Protein AF-A0A9D4FK26-F1 (afdb_monomer_lite)

Radius of gyration: 17.46 Å; chains: 1; bounding box: 37×48×41 Å

Organism: Dreissena polymorpha (NCBI:txid45954)

Secondary structure (DSSP, 8-state):
-TTTTHHHHHHHTTSTHHHHHHSSSTTHHHHHHHHHHHHH-S---TTS---TTTTS--HHHHHHHHHHHHTT-TT--HHHHHHTT-TT-------HHHHHTSSSGGG-GGGSTTTT--SEEE--SSTTTT-EETTEE-EEETTSSS----HHHHHHHHT--SGGGTSTT--GGG-HHHHHHHHHHHH-GGGGSTTTGGGSTHHHHHS--

pLDDT: mean 78.8, std 21.15, range [30.77, 98.06]

Structure (mmCIF, N/CA/C/O backbone):
data_AF-A0A9D4FK26-F1
#
_entry.id   AF-A0A9D4FK26-F1
#
loop_
_atom_site.group_PDB
_atom_site.id
_atom_site.type_symbol
_atom_site.label_atom_id
_atom_site.label_alt_id
_atom_site.label_comp_id
_atom_site.label_asym_id
_atom_site.label_entity_id
_atom_site.label_seq_id
_atom_site.pdbx_PDB_ins_code
_atom_site.Cartn_x
_atom_site.Cartn_y
_atom_site.Cartn_z
_atom_site.occupancy
_atom_site.B_iso_or_equiv
_atom_site.auth_seq_id
_atom_site.auth_comp_id
_atom_site.auth_asym_id
_atom_site.auth_atom_id
_atom_site.pdbx_PDB_model_num
ATOM 1 N N . MET A 1 1 ? -8.155 -12.979 14.642 1.00 62.22 1 MET A N 1
ATOM 2 C CA . MET A 1 1 ? -6.835 -12.558 14.134 1.00 62.22 1 MET A CA 1
ATOM 3 C C . MET A 1 1 ? -6.243 -11.360 14.865 1.00 62.22 1 MET A C 1
ATOM 5 O O . MET A 1 1 ? -5.129 -11.490 15.355 1.00 62.22 1 MET A O 1
ATOM 9 N N . LEU A 1 2 ? -6.933 -10.213 14.985 1.00 70.06 2 LEU A N 1
ATOM 10 C CA . LEU A 1 2 ? -6.407 -9.094 15.795 1.00 70.06 2 LEU A CA 1
ATOM 11 C C . LEU A 1 2 ? -6.461 -9.397 17.304 1.00 70.06 2 LEU A C 1
ATOM 13 O O . LEU A 1 2 ? -5.478 -9.241 18.013 1.00 70.06 2 LEU A O 1
ATOM 17 N N . GLN A 1 3 ? -7.605 -9.890 17.790 1.00 65.31 3 GLN A N 1
ATOM 18 C CA . GLN A 1 3 ? -7.859 -10.095 19.227 1.00 65.31 3 GLN A CA 1
ATOM 19 C C . GLN A 1 3 ? -7.023 -11.213 19.874 1.00 65.31 3 GLN A C 1
ATOM 21 O O . GLN A 1 3 ? -6.886 -11.245 21.091 1.00 65.31 3 GLN A O 1
ATOM 26 N N . ASN A 1 4 ? -6.476 -12.130 19.077 1.00 67.56 4 ASN A N 1
ATOM 27 C CA . ASN A 1 4 ? -5.676 -13.270 19.528 1.00 67.56 4 ASN A CA 1
ATOM 28 C C . ASN A 1 4 ? -4.184 -13.146 19.160 1.00 67.56 4 ASN A C 1
ATOM 30 O O . ASN A 1 4 ? -3.448 -14.112 19.329 1.00 67.56 4 ASN A O 1
ATOM 34 N N . GLY A 1 5 ? -3.731 -11.988 18.655 1.00 71.19 5 GLY A N 1
ATOM 35 C CA . GLY A 1 5 ? -2.315 -11.735 18.337 1.00 71.19 5 GLY A CA 1
ATOM 36 C C . GLY A 1 5 ? -1.762 -12.518 17.135 1.00 71.19 5 GLY A C 1
ATOM 37 O O . GLY A 1 5 ? -0.565 -12.463 16.848 1.00 71.19 5 GLY A O 1
ATOM 38 N N . GLU A 1 6 ? -2.613 -13.241 16.403 1.00 73.12 6 GLU A N 1
ATOM 39 C CA . GLU A 1 6 ? -2.206 -13.994 15.211 1.00 73.12 6 GLU A CA 1
ATOM 40 C C . GLU A 1 6 ? -1.710 -13.058 14.110 1.00 73.12 6 GLU A C 1
ATOM 42 O O . GLU A 1 6 ? -0.666 -13.322 13.515 1.00 73.12 6 GLU A O 1
ATOM 47 N N . TYR A 1 7 ? -2.411 -11.938 13.888 1.00 79.81 7 TYR A N 1
ATOM 48 C CA . TYR A 1 7 ? -1.995 -10.930 12.910 1.00 79.81 7 TYR A CA 1
ATOM 49 C C . TYR A 1 7 ? -0.584 -10.416 13.218 1.00 79.81 7 TYR A C 1
ATOM 51 O O . TYR A 1 7 ? 0.267 -10.355 12.334 1.00 79.81 7 TYR A O 1
ATOM 59 N N . ASP A 1 8 ? -0.313 -10.089 14.483 1.00 81.44 8 ASP A N 1
ATOM 60 C CA . ASP A 1 8 ? 0.991 -9.571 14.892 1.00 81.44 8 ASP A CA 1
ATOM 61 C C . ASP A 1 8 ? 2.102 -10.582 14.632 1.00 81.44 8 ASP A C 1
ATOM 63 O O . ASP A 1 8 ? 3.175 -10.211 14.167 1.00 81.44 8 ASP A O 1
ATOM 67 N N . THR A 1 9 ? 1.839 -11.870 14.851 1.00 79.06 9 THR A N 1
ATOM 68 C CA . THR A 1 9 ? 2.813 -12.925 14.548 1.00 79.06 9 THR A CA 1
ATOM 69 C C . THR A 1 9 ? 3.136 -12.988 13.053 1.00 79.06 9 THR A C 1
ATOM 71 O O . THR A 1 9 ? 4.302 -13.108 12.679 1.00 79.06 9 THR A O 1
ATOM 74 N N . PHE A 1 10 ? 2.130 -12.838 12.190 1.00 78.44 10 PHE A N 1
ATOM 75 C CA . PHE A 1 10 ? 2.328 -12.752 10.742 1.00 78.44 10 PHE A CA 1
ATOM 76 C C . PHE A 1 10 ? 3.097 -11.499 10.315 1.00 78.44 10 PHE A C 1
ATOM 78 O O . PHE A 1 10 ? 3.994 -11.578 9.472 1.00 78.44 10 PHE A O 1
ATOM 85 N N . ALA A 1 11 ? 2.784 -10.345 10.905 1.00 85.00 11 ALA A N 1
ATOM 86 C CA . ALA A 1 11 ? 3.480 -9.094 10.620 1.00 85.00 11 ALA A CA 1
ATOM 87 C C . ALA A 1 11 ? 4.982 -9.185 10.954 1.00 85.00 11 ALA A C 1
ATOM 89 O O . ALA A 1 11 ? 5.825 -8.646 10.237 1.00 85.00 11 ALA A O 1
ATOM 90 N N . GLN A 1 12 ? 5.340 -9.948 11.993 1.00 84.88 12 GLN A N 1
ATOM 91 C CA . GLN A 1 12 ? 6.733 -10.142 12.412 1.00 84.88 12 GLN A CA 1
ATOM 92 C C . GLN A 1 12 ? 7.582 -10.906 11.383 1.00 84.88 12 GLN A C 1
ATOM 94 O O . GLN A 1 12 ? 8.806 -10.765 11.393 1.00 84.88 12 GLN A O 1
ATOM 99 N N . LEU A 1 13 ? 6.975 -11.673 10.468 1.00 83.88 13 LEU A N 1
ATOM 100 C CA . LEU A 1 13 ? 7.711 -12.395 9.422 1.00 83.88 13 LEU A CA 1
ATOM 101 C C . LEU A 1 13 ? 8.378 -11.455 8.403 1.00 83.88 13 LEU A C 1
ATOM 103 O O . LEU A 1 13 ? 9.351 -11.846 7.764 1.00 83.88 13 LEU A O 1
ATOM 107 N N . HIS A 1 14 ? 7.908 -10.210 8.270 1.00 88.69 14 HIS A N 1
ATOM 108 C CA . HIS A 1 14 ? 8.471 -9.207 7.353 1.00 88.69 14 HIS A CA 1
ATOM 109 C C . HIS A 1 14 ? 9.625 -8.389 7.968 1.00 88.69 14 HIS A C 1
ATOM 111 O O . HIS A 1 14 ? 10.019 -7.348 7.443 1.00 88.69 14 HIS A O 1
ATOM 117 N N . ARG A 1 15 ? 10.212 -8.852 9.081 1.00 85.06 15 ARG A N 1
ATOM 118 C CA . ARG A 1 15 ? 11.257 -8.135 9.837 1.00 85.06 15 ARG A CA 1
ATOM 119 C C . ARG A 1 15 ? 12.646 -8.761 9.741 1.00 85.06 15 ARG A C 1
ATOM 121 O O . ARG A 1 15 ? 12.837 -9.919 9.374 1.00 85.06 15 ARG A O 1
ATOM 128 N N . GLY A 1 16 ? 13.641 -7.982 10.167 1.00 81.56 16 GLY A N 1
ATOM 129 C CA . GLY A 1 16 ? 15.012 -8.446 10.367 1.00 81.56 16 GLY A CA 1
ATOM 130 C C . GLY A 1 16 ? 15.681 -8.886 9.066 1.00 81.56 16 GLY A C 1
ATOM 131 O O . GLY A 1 16 ? 15.565 -8.224 8.037 1.00 81.56 16 GLY A O 1
ATOM 132 N N . ILE A 1 17 ? 16.386 -10.019 9.107 1.00 72.00 17 ILE A N 1
ATOM 133 C CA . ILE A 1 17 ? 17.114 -10.551 7.944 1.00 72.00 17 ILE A CA 1
ATOM 134 C C . ILE A 1 17 ? 16.181 -10.923 6.780 1.00 72.00 17 ILE A C 1
ATOM 136 O O . ILE A 1 17 ? 16.593 -10.946 5.620 1.00 72.00 17 ILE A O 1
ATOM 140 N N . VAL A 1 18 ? 14.899 -11.159 7.067 1.00 79.06 18 VAL A N 1
ATOM 141 C CA . VAL A 1 18 ? 13.907 -11.470 6.039 1.00 79.06 18 VAL A CA 1
ATOM 142 C C . VAL A 1 18 ? 13.618 -10.243 5.177 1.00 79.06 18 VAL A C 1
ATOM 144 O O . VAL A 1 18 ? 13.552 -10.374 3.958 1.00 79.06 18 VAL A O 1
ATOM 147 N N . THR A 1 19 ? 13.579 -9.042 5.764 1.00 81.62 19 THR A N 1
ATOM 148 C CA . THR A 1 19 ? 13.397 -7.782 5.025 1.00 81.62 19 THR A CA 1
ATOM 149 C C . THR A 1 19 ? 14.481 -7.607 3.955 1.00 81.62 19 THR A C 1
ATOM 151 O O . THR A 1 19 ? 14.181 -7.243 2.825 1.00 81.62 19 THR A O 1
ATOM 154 N N . THR A 1 20 ? 15.738 -7.954 4.254 1.00 78.69 20 THR A N 1
ATOM 155 C CA . THR A 1 20 ? 16.835 -7.888 3.266 1.00 78.69 20 THR A CA 1
ATOM 156 C C . THR A 1 20 ? 16.756 -8.943 2.161 1.00 78.69 20 THR A C 1
ATOM 158 O O . THR A 1 20 ? 17.352 -8.772 1.105 1.00 78.69 20 THR A O 1
ATOM 161 N N . SER A 1 21 ? 16.030 -10.038 2.391 1.00 82.44 21 SER A N 1
ATOM 162 C CA . SER A 1 21 ? 15.765 -11.072 1.381 1.00 82.44 21 SER A CA 1
ATOM 163 C C . SER A 1 21 ? 14.524 -10.750 0.538 1.00 82.44 21 SER A C 1
ATOM 165 O O . SER A 1 21 ? 14.398 -11.225 -0.592 1.00 82.44 21 SER A O 1
ATOM 167 N N . ALA A 1 22 ? 13.608 -9.952 1.091 1.00 86.00 22 ALA A N 1
ATOM 168 C CA . ALA A 1 22 ? 12.350 -9.553 0.475 1.00 86.00 22 ALA A CA 1
ATOM 169 C C . ALA A 1 22 ? 12.460 -8.282 -0.380 1.00 86.00 22 ALA A C 1
ATOM 171 O O . ALA A 1 22 ? 11.583 -8.053 -1.200 1.00 86.00 22 ALA A O 1
ATOM 172 N N . HIS A 1 23 ? 13.508 -7.469 -0.215 1.00 91.06 23 HIS A N 1
ATOM 173 C CA . HIS A 1 23 ? 13.658 -6.167 -0.884 1.00 91.06 23 HIS A CA 1
ATOM 174 C C . HIS A 1 23 ? 15.065 -5.971 -1.451 1.00 91.06 23 HIS A C 1
ATOM 176 O O . HIS A 1 23 ? 16.024 -6.599 -1.005 1.00 91.06 23 HIS A O 1
ATOM 182 N N . GLY A 1 24 ? 15.201 -5.091 -2.442 1.00 87.69 24 GLY A N 1
ATOM 183 C CA . GLY A 1 24 ? 16.476 -4.699 -3.051 1.00 87.69 24 GLY A CA 1
ATOM 184 C C . GLY A 1 24 ? 17.131 -5.776 -3.923 1.00 87.69 24 GLY A C 1
ATOM 185 O O . GLY A 1 24 ? 18.260 -5.601 -4.384 1.00 87.69 24 GLY A O 1
ATOM 186 N N . GLY A 1 25 ? 16.444 -6.894 -4.165 1.00 88.94 25 GLY A N 1
ATOM 187 C CA . GLY A 1 25 ? 16.991 -8.063 -4.846 1.00 88.94 25 GLY A CA 1
ATOM 188 C C . GLY A 1 25 ? 15.989 -8.767 -5.763 1.00 88.94 25 GLY A C 1
ATOM 189 O O . GLY A 1 25 ? 14.815 -8.403 -5.827 1.00 88.94 25 GLY A O 1
ATOM 190 N N . PRO A 1 26 ? 16.431 -9.815 -6.482 1.00 88.00 26 PRO A N 1
ATOM 191 C CA . PRO A 1 26 ? 15.600 -10.522 -7.460 1.00 88.00 26 PRO A CA 1
ATOM 192 C C . PRO A 1 26 ? 14.431 -11.295 -6.828 1.00 88.00 26 PRO A C 1
ATOM 194 O O . PRO A 1 26 ? 13.550 -11.771 -7.537 1.00 88.00 26 PRO A O 1
ATOM 197 N N . ASN A 1 27 ? 14.423 -11.436 -5.502 1.00 87.81 27 ASN A N 1
ATOM 198 C CA . ASN A 1 27 ? 13.414 -12.190 -4.774 1.00 87.81 27 ASN A CA 1
ATOM 199 C C . ASN A 1 27 ? 12.213 -11.335 -4.329 1.00 87.81 27 ASN A C 1
ATOM 201 O O . ASN A 1 27 ? 11.297 -11.879 -3.723 1.00 87.81 27 ASN A O 1
ATOM 205 N N . PHE A 1 28 ? 12.181 -10.035 -4.648 1.00 89.94 28 PHE A N 1
ATOM 206 C CA . PHE A 1 28 ? 11.099 -9.134 -4.237 1.00 89.94 28 PHE A CA 1
ATOM 207 C C . PHE A 1 28 ? 9.703 -9.693 -4.547 1.00 89.94 28 PHE A C 1
ATOM 209 O O . PHE A 1 28 ? 8.897 -9.892 -3.641 1.00 89.94 28 PHE A O 1
ATOM 216 N N . LEU A 1 29 ? 9.448 -10.056 -5.805 1.00 88.25 29 LEU A N 1
ATOM 217 C CA . LEU A 1 29 ? 8.158 -10.615 -6.222 1.00 88.25 29 LEU A CA 1
ATOM 218 C C . LEU A 1 29 ? 7.886 -11.996 -5.613 1.00 88.25 29 LEU A C 1
ATOM 220 O O . LEU A 1 29 ? 6.771 -12.286 -5.186 1.00 88.25 29 LEU A O 1
ATOM 224 N N . GLY A 1 30 ? 8.905 -12.859 -5.575 1.00 85.75 30 GLY A N 1
ATOM 225 C CA . GLY A 1 30 ? 8.773 -14.230 -5.083 1.00 85.75 30 GLY A CA 1
ATOM 226 C C . GLY A 1 30 ? 8.430 -14.282 -3.597 1.00 85.75 30 GLY A C 1
ATOM 227 O O . GLY A 1 30 ? 7.505 -14.990 -3.201 1.00 85.75 30 GLY A O 1
ATOM 228 N N . TRP A 1 31 ? 9.134 -13.491 -2.786 1.00 87.31 31 TRP A N 1
ATOM 229 C CA . TRP A 1 31 ? 8.916 -13.431 -1.346 1.00 87.31 31 TRP A CA 1
ATOM 230 C C . TRP A 1 31 ? 7.529 -12.887 -1.010 1.00 87.31 31 TRP A C 1
ATOM 232 O O . TRP A 1 31 ? 6.792 -13.532 -0.269 1.00 87.31 31 TRP A O 1
ATOM 242 N N . HIS A 1 32 ? 7.139 -11.752 -1.597 1.00 87.69 32 HIS A N 1
ATOM 243 C CA . HIS A 1 32 ? 5.841 -11.134 -1.322 1.00 87.69 32 HIS A CA 1
ATOM 244 C C . HIS A 1 32 ? 4.671 -11.998 -1.814 1.00 87.69 32 HIS A C 1
ATOM 246 O O . HIS A 1 32 ? 3.664 -12.111 -1.118 1.00 87.69 32 HIS A O 1
ATOM 252 N N . ARG A 1 33 ? 4.818 -12.706 -2.944 1.00 83.31 33 ARG A N 1
ATOM 253 C CA . ARG A 1 33 ? 3.817 -13.681 -3.403 1.00 83.31 33 ARG A CA 1
ATOM 254 C C . ARG A 1 33 ? 3.626 -14.821 -2.405 1.00 83.31 33 ARG A C 1
ATOM 256 O O . ARG A 1 33 ? 2.494 -15.220 -2.151 1.00 83.31 33 ARG A O 1
ATOM 263 N N . VAL A 1 34 ? 4.712 -15.354 -1.846 1.00 80.19 34 VAL A N 1
ATOM 264 C CA . VAL A 1 34 ? 4.639 -16.401 -0.816 1.00 80.19 34 VAL A CA 1
ATOM 265 C C . VAL A 1 34 ? 4.057 -15.844 0.481 1.00 80.19 34 VAL A C 1
ATOM 267 O O . VAL A 1 34 ? 3.210 -16.496 1.081 1.00 80.19 34 VAL A O 1
ATOM 270 N N . TYR A 1 35 ? 4.455 -14.636 0.878 1.00 81.25 35 TYR A N 1
ATOM 271 C CA . TYR A 1 35 ? 3.906 -13.952 2.044 1.00 81.25 35 TYR A CA 1
ATOM 272 C C . TYR A 1 35 ? 2.385 -13.827 1.934 1.00 81.25 35 TYR A C 1
ATOM 274 O O . TYR A 1 35 ? 1.672 -14.309 2.804 1.00 81.25 35 TYR A O 1
ATOM 282 N N . LEU A 1 36 ? 1.876 -13.315 0.812 1.00 75.94 36 LEU A N 1
ATOM 283 C CA . LEU A 1 36 ? 0.439 -13.236 0.534 1.00 75.94 36 LEU A CA 1
ATOM 284 C C . LEU A 1 36 ? -0.221 -14.612 0.382 1.00 75.94 36 LEU A C 1
ATOM 286 O O . LEU A 1 36 ? -1.365 -14.793 0.779 1.00 75.94 36 LEU A O 1
ATOM 290 N N . ALA A 1 37 ? 0.479 -15.623 -0.131 1.00 68.69 37 ALA A N 1
ATOM 291 C CA . ALA A 1 37 ? -0.053 -16.984 -0.156 1.00 68.69 37 ALA A CA 1
ATOM 292 C C . ALA A 1 37 ? -0.248 -17.552 1.258 1.00 68.69 37 ALA A C 1
ATOM 294 O O . ALA A 1 37 ? -1.202 -18.295 1.474 1.00 68.69 37 ALA A O 1
ATOM 295 N N . MET A 1 38 ? 0.584 -17.174 2.233 1.00 68.31 38 MET A N 1
ATOM 296 C CA . MET A 1 38 ? 0.331 -17.478 3.649 1.00 68.31 38 MET A CA 1
ATOM 297 C C . MET A 1 38 ? -0.891 -16.712 4.180 1.00 68.31 38 MET A C 1
ATOM 299 O O . MET A 1 38 ? -1.548 -17.179 5.112 1.00 68.31 38 MET A O 1
ATOM 303 N N . TYR A 1 39 ? -1.241 -15.578 3.551 1.00 64.75 39 TYR A N 1
ATOM 304 C CA . TYR A 1 39 ? -2.519 -14.925 3.806 1.00 64.75 39 TYR A CA 1
ATOM 305 C C . TYR A 1 39 ? -3.707 -15.699 3.212 1.00 64.75 39 TYR A C 1
ATOM 307 O O . TYR A 1 39 ? -4.785 -15.600 3.765 1.00 64.75 39 TYR A O 1
ATOM 315 N N . VAL A 1 40 ? -3.546 -16.461 2.125 1.00 56.84 40 VAL A N 1
ATOM 316 C CA . VAL A 1 40 ? -4.665 -16.988 1.307 1.00 56.84 40 VAL A CA 1
ATOM 317 C C . VAL A 1 40 ? -4.874 -18.512 1.410 1.00 56.84 40 VAL A C 1
ATOM 319 O O . VAL A 1 40 ? -5.993 -19.000 1.281 1.00 56.84 40 VAL A O 1
ATOM 322 N N . THR A 1 41 ? -3.823 -19.311 1.615 1.00 47.34 41 THR A N 1
ATOM 323 C CA . THR A 1 41 ? -3.868 -20.764 1.337 1.00 47.34 41 THR A CA 1
ATOM 324 C C . THR A 1 41 ? -4.090 -21.669 2.559 1.00 47.34 41 THR A C 1
ATOM 326 O O . THR A 1 41 ? -3.546 -21.453 3.638 1.00 47.34 41 THR A O 1
ATOM 329 N N . GLU A 1 42 ? -4.875 -22.737 2.342 1.00 41.47 42 GLU A N 1
ATOM 330 C CA . GLU A 1 42 ? -5.336 -23.745 3.323 1.00 41.47 42 GLU A CA 1
ATOM 331 C C . GLU A 1 42 ? -4.271 -24.786 3.729 1.00 41.47 42 GLU A C 1
ATOM 333 O O . GLU A 1 42 ? -4.465 -25.567 4.663 1.00 41.47 42 GLU A O 1
ATOM 338 N N . THR A 1 43 ? -3.151 -24.894 3.010 1.00 34.28 43 THR A N 1
ATOM 339 C CA . THR A 1 43 ? -2.084 -25.865 3.309 1.00 34.28 43 THR A CA 1
ATOM 340 C C . THR A 1 43 ? -0.867 -25.593 2.428 1.00 34.28 43 THR A C 1
ATOM 342 O O . THR A 1 43 ? -0.899 -25.865 1.229 1.00 34.28 43 THR A O 1
ATOM 345 N N . ILE A 1 44 ? 0.265 -25.178 3.002 1.00 38.91 44 ILE A N 1
ATOM 346 C CA . ILE A 1 44 ? 1.555 -25.509 2.383 1.00 38.91 44 ILE A CA 1
ATOM 347 C C . ILE A 1 44 ? 1.948 -26.878 2.935 1.00 38.91 44 ILE A C 1
ATOM 349 O O . ILE A 1 44 ? 2.769 -27.000 3.839 1.00 38.91 44 ILE A O 1
ATOM 353 N N . ASN A 1 45 ? 1.318 -27.942 2.429 1.00 33.88 45 ASN A N 1
ATOM 354 C CA . ASN A 1 45 ? 1.771 -29.296 2.730 1.00 33.88 45 ASN A CA 1
ATOM 355 C C . ASN A 1 45 ? 3.067 -29.538 1.936 1.00 33.88 45 ASN A C 1
ATOM 357 O O . ASN A 1 45 ? 3.064 -30.081 0.831 1.00 33.88 45 ASN A O 1
ATOM 361 N N . MET A 1 46 ? 4.187 -29.069 2.494 1.00 39.03 46 MET A N 1
ATOM 362 C CA . MET A 1 46 ? 5.531 -29.083 1.891 1.00 39.03 46 MET A CA 1
ATOM 363 C C . MET A 1 46 ? 6.024 -30.496 1.528 1.00 39.03 46 MET A C 1
ATOM 365 O O . MET A 1 46 ? 7.038 -30.639 0.852 1.00 39.03 46 MET A O 1
ATOM 369 N N . ARG A 1 47 ? 5.309 -31.555 1.936 1.00 35.00 47 ARG A N 1
ATOM 370 C CA . ARG A 1 47 ? 5.587 -32.945 1.545 1.00 35.00 47 ARG A CA 1
ATOM 371 C C . ARG A 1 47 ? 5.271 -33.264 0.078 1.00 35.00 47 ARG A C 1
ATOM 373 O O . ARG A 1 47 ? 5.770 -34.272 -0.407 1.00 35.00 47 ARG A O 1
ATOM 380 N N . TYR A 1 48 ? 4.476 -32.440 -0.614 1.00 34.66 48 TYR A N 1
ATOM 381 C CA . TYR A 1 48 ? 4.011 -32.725 -1.982 1.00 34.66 48 TYR A CA 1
ATOM 382 C C . TYR A 1 48 ? 4.348 -31.651 -3.032 1.00 34.66 48 TYR A C 1
ATOM 384 O O . TYR A 1 48 ? 4.087 -31.868 -4.214 1.00 34.66 48 TYR A O 1
ATOM 392 N N . TYR A 1 49 ? 4.983 -30.533 -2.661 1.00 36.47 49 TYR A N 1
ATOM 393 C CA . TYR A 1 49 ? 5.483 -29.558 -3.639 1.00 36.47 49 TYR A CA 1
ATOM 394 C C . TYR A 1 49 ? 6.864 -29.969 -4.166 1.00 36.47 49 TYR A C 1
ATOM 396 O O . TYR A 1 49 ? 7.904 -29.541 -3.670 1.00 36.47 49 TYR A O 1
ATOM 404 N N . HIS A 1 50 ? 6.870 -30.808 -5.202 1.00 33.06 50 HIS A N 1
ATOM 405 C CA . HIS A 1 50 ? 8.040 -31.014 -6.050 1.00 33.06 50 HIS A CA 1
ATOM 406 C C . HIS A 1 50 ? 7.984 -29.987 -7.190 1.00 33.06 50 HIS A C 1
ATOM 408 O O . HIS A 1 50 ? 7.293 -30.200 -8.181 1.00 33.06 50 HIS A O 1
ATOM 414 N N . PHE A 1 51 ? 8.658 -28.844 -7.032 1.00 42.53 51 PHE A N 1
ATOM 415 C CA . PHE A 1 51 ? 8.883 -27.888 -8.121 1.00 42.53 51 PHE A CA 1
ATOM 416 C C . PHE A 1 51 ? 10.180 -28.279 -8.853 1.00 42.53 51 PHE A C 1
ATOM 418 O O . PHE A 1 51 ? 11.258 -28.088 -8.285 1.00 42.53 51 PHE A O 1
ATOM 425 N N . PRO A 1 52 ? 10.129 -28.796 -10.097 1.00 30.77 52 PRO A N 1
ATOM 426 C CA . PRO A 1 52 ? 11.325 -29.237 -10.823 1.00 30.77 52 PRO A CA 1
ATOM 427 C C . PRO A 1 52 ? 12.272 -28.091 -11.231 1.00 30.77 52 PRO A C 1
ATOM 429 O O . PRO A 1 52 ? 13.356 -28.346 -11.743 1.00 30.77 52 PRO A O 1
ATOM 432 N N . GLU A 1 53 ? 11.890 -26.829 -11.001 1.00 34.69 53 GLU A N 1
ATOM 433 C CA . GLU A 1 53 ? 12.615 -25.635 -11.467 1.00 34.69 53 GLU A CA 1
ATOM 434 C C . GLU A 1 53 ? 13.284 -24.818 -10.335 1.00 34.69 53 GLU A C 1
ATOM 436 O O . GLU A 1 53 ? 13.701 -23.678 -10.536 1.00 34.69 53 GLU A O 1
ATOM 441 N N . MET A 1 54 ? 13.455 -25.387 -9.133 1.00 35.72 54 MET A N 1
ATOM 442 C CA . MET A 1 54 ? 14.079 -24.717 -7.971 1.00 35.72 54 MET A CA 1
ATOM 443 C C . MET A 1 54 ? 15.620 -24.653 -8.007 1.00 35.72 54 MET A C 1
ATOM 445 O O . MET A 1 54 ? 16.274 -24.792 -6.976 1.00 35.72 54 MET A O 1
ATOM 449 N N . TYR A 1 55 ? 16.239 -24.411 -9.163 1.00 32.78 55 TYR A N 1
ATOM 450 C CA . TYR A 1 55 ? 17.692 -24.173 -9.227 1.00 32.78 55 TYR A CA 1
ATOM 451 C C . TYR A 1 55 ? 18.083 -22.695 -9.038 1.00 32.78 55 TYR A C 1
ATOM 453 O O . TYR A 1 55 ? 19.269 -22.377 -8.999 1.00 32.78 55 TYR A O 1
ATOM 461 N N . PHE A 1 56 ? 17.110 -21.788 -8.876 1.00 36.69 56 PHE A N 1
ATOM 462 C CA . PHE A 1 56 ? 17.347 -20.336 -8.798 1.00 36.69 56 PHE A CA 1
ATOM 463 C C . PHE A 1 56 ? 16.934 -19.666 -7.479 1.00 36.69 56 PHE A C 1
ATOM 465 O O . PHE A 1 56 ? 16.933 -18.439 -7.393 1.00 36.69 56 PHE A O 1
ATOM 472 N N . LEU A 1 57 ? 16.621 -20.431 -6.429 1.00 37.47 57 LEU A N 1
ATOM 473 C CA . LEU A 1 57 ? 16.432 -19.856 -5.096 1.00 37.47 5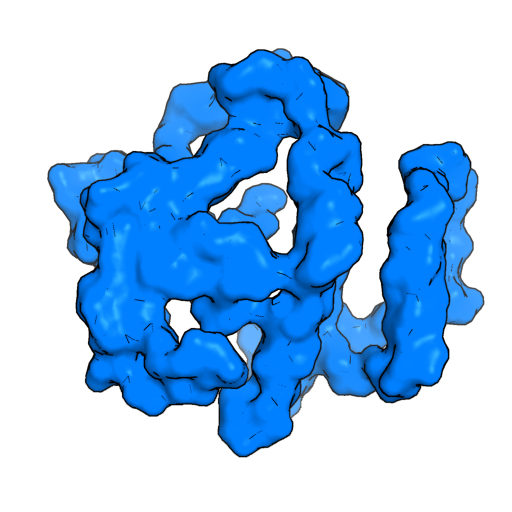7 LEU A CA 1
ATOM 474 C C . LEU A 1 57 ? 17.771 -19.805 -4.362 1.00 37.47 57 LEU A C 1
ATOM 476 O O . LEU A 1 57 ? 18.467 -20.809 -4.215 1.00 37.47 57 LEU A O 1
ATOM 480 N N . THR A 1 58 ? 18.149 -18.615 -3.902 1.00 42.69 58 THR A N 1
ATOM 481 C CA . THR A 1 58 ? 19.330 -18.442 -3.055 1.00 42.69 58 THR A CA 1
ATOM 482 C C . THR A 1 58 ? 19.113 -19.156 -1.716 1.00 42.69 58 THR A C 1
ATOM 484 O O . THR A 1 58 ? 17.979 -19.332 -1.264 1.00 42.69 58 THR A O 1
ATOM 487 N N . HIS A 1 59 ? 20.206 -19.555 -1.056 1.00 42.38 59 HIS A N 1
ATOM 488 C CA . HIS A 1 59 ? 20.189 -20.268 0.233 1.00 42.38 59 HIS A CA 1
ATOM 489 C C . HIS A 1 59 ? 19.293 -19.601 1.301 1.00 42.38 59 HIS A C 1
ATOM 491 O O . HIS A 1 59 ? 18.783 -20.276 2.189 1.00 42.38 59 HIS A O 1
ATOM 497 N N . A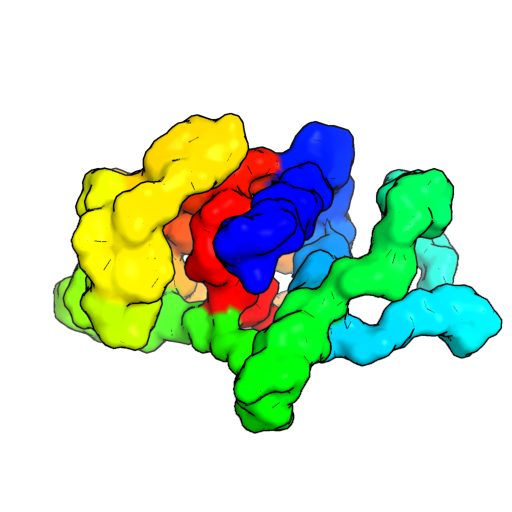SN A 1 60 ? 19.038 -18.296 1.192 1.00 39.31 60 ASN A N 1
ATOM 498 C CA . ASN A 1 60 ? 18.234 -17.537 2.147 1.00 39.31 60 ASN A CA 1
ATOM 499 C C . ASN A 1 60 ? 16.740 -17.890 2.122 1.00 39.31 60 ASN A C 1
ATOM 501 O O . ASN A 1 60 ? 16.110 -17.868 3.174 1.00 39.31 60 ASN A O 1
ATOM 505 N N . VAL A 1 61 ? 16.176 -18.272 0.970 1.00 42.28 61 VAL A N 1
ATOM 506 C CA . VAL A 1 61 ? 14.771 -18.715 0.906 1.00 42.28 61 VAL A CA 1
ATOM 507 C C . VAL A 1 61 ? 14.625 -20.047 1.640 1.00 42.28 61 VAL A C 1
ATOM 509 O O . VAL A 1 61 ? 13.755 -20.185 2.492 1.00 42.28 61 VAL A O 1
ATOM 512 N N . PHE A 1 62 ? 15.554 -20.984 1.438 1.00 41.62 62 PHE A N 1
ATOM 513 C CA . PHE A 1 62 ? 15.585 -22.239 2.192 1.00 41.62 62 PHE A CA 1
ATOM 514 C C . PHE A 1 62 ? 15.712 -22.031 3.704 1.00 41.62 62 PHE A C 1
ATOM 516 O O . PHE A 1 62 ? 15.052 -22.738 4.457 1.00 41.62 62 PHE A O 1
ATOM 523 N N . VAL A 1 63 ? 16.506 -21.057 4.161 1.00 42.50 63 VAL A N 1
ATOM 524 C CA . VAL A 1 63 ? 16.652 -20.760 5.596 1.00 42.50 63 VAL A CA 1
ATOM 525 C C . VAL A 1 63 ? 15.360 -20.187 6.182 1.00 42.50 63 VAL A C 1
ATOM 527 O O . VAL A 1 63 ? 14.936 -20.638 7.243 1.00 42.50 63 VAL A O 1
ATOM 530 N N . THR A 1 64 ? 14.684 -19.263 5.489 1.00 46.28 64 THR A N 1
ATOM 531 C CA . THR A 1 64 ? 13.372 -18.759 5.931 1.00 46.28 64 THR A CA 1
ATOM 532 C C . THR A 1 64 ? 12.338 -19.889 5.978 1.00 46.28 64 THR A C 1
ATOM 534 O O . THR A 1 64 ? 11.638 -20.034 6.973 1.00 46.28 64 THR A O 1
ATOM 537 N N . PHE A 1 65 ? 12.300 -20.757 4.964 1.00 45.66 65 PHE A N 1
ATOM 538 C CA . PHE A 1 65 ? 11.393 -21.908 4.918 1.00 45.66 65 PHE A CA 1
ATOM 539 C C . PHE A 1 65 ? 11.710 -22.984 5.974 1.00 45.66 65 PHE A C 1
ATOM 541 O O . PHE A 1 65 ? 10.794 -23.549 6.569 1.00 45.66 65 PHE A O 1
ATOM 548 N N . ALA A 1 66 ? 12.987 -23.248 6.261 1.00 42.22 66 ALA A N 1
ATOM 549 C CA . ALA A 1 66 ? 13.405 -24.179 7.309 1.00 42.22 66 ALA A CA 1
ATOM 550 C C . ALA A 1 66 ? 13.094 -23.639 8.713 1.00 42.22 66 ALA A C 1
ATOM 552 O O . ALA A 1 66 ? 12.706 -24.406 9.593 1.00 42.22 66 ALA A O 1
ATOM 553 N N . MET A 1 67 ? 13.209 -22.322 8.913 1.00 44.06 67 MET A N 1
ATOM 554 C CA . MET A 1 67 ? 12.850 -21.661 10.167 1.00 44.06 67 MET A CA 1
ATOM 555 C C . MET A 1 67 ? 11.340 -21.735 10.431 1.00 44.06 67 MET A C 1
ATOM 557 O O . MET A 1 67 ? 10.941 -22.000 11.560 1.00 44.06 67 MET A O 1
ATOM 561 N N . LEU A 1 68 ? 10.501 -21.602 9.396 1.00 44.75 68 LEU A N 1
ATOM 562 C CA . LEU A 1 68 ? 9.044 -21.755 9.513 1.00 44.75 68 LEU A CA 1
ATOM 563 C C . LEU A 1 68 ? 8.634 -23.171 9.968 1.00 44.75 68 LEU A C 1
ATOM 565 O O . LEU A 1 68 ? 7.760 -23.303 10.822 1.00 44.75 68 LEU A O 1
ATOM 569 N N . ILE A 1 69 ? 9.318 -24.212 9.473 1.00 43.28 69 ILE A N 1
ATOM 570 C CA . ILE A 1 69 ? 9.108 -25.609 9.898 1.00 43.28 69 ILE A CA 1
ATOM 571 C C . ILE A 1 69 ? 9.606 -25.838 11.337 1.00 43.28 69 ILE A C 1
ATOM 573 O O . ILE A 1 69 ? 8.941 -26.503 12.127 1.00 43.28 69 ILE A O 1
ATOM 577 N N . HIS A 1 70 ? 10.768 -25.287 11.709 1.00 38.78 70 HIS A N 1
ATOM 578 C CA . HIS A 1 70 ? 11.343 -25.481 13.049 1.00 38.78 70 HIS A CA 1
ATOM 579 C C . HIS A 1 70 ? 10.585 -24.737 14.160 1.00 38.78 70 HIS A C 1
ATOM 581 O O . HIS A 1 70 ? 10.651 -25.139 15.319 1.00 38.78 70 HIS A O 1
ATOM 587 N N . LEU A 1 71 ? 9.866 -23.663 13.818 1.00 43.03 71 LEU A N 1
ATOM 588 C CA . LEU A 1 71 ? 9.073 -22.861 14.754 1.00 43.03 71 LEU A CA 1
ATOM 589 C C . LEU A 1 71 ? 7.644 -23.397 14.976 1.00 43.03 71 LEU A C 1
ATOM 591 O O . LEU A 1 71 ? 6.872 -22.765 15.692 1.00 43.03 71 LEU A O 1
ATOM 595 N N . GLY A 1 72 ? 7.275 -24.546 14.391 1.00 33.97 72 GLY A N 1
ATOM 596 C CA . GLY A 1 72 ? 5.947 -25.148 14.580 1.00 33.97 72 GLY A CA 1
ATOM 597 C C . GLY A 1 72 ? 4.802 -24.303 14.008 1.00 33.97 72 GLY A C 1
ATOM 598 O O . GLY A 1 72 ? 3.666 -24.395 14.474 1.00 33.97 72 GLY A O 1
ATOM 599 N N . LEU A 1 73 ? 5.091 -23.466 13.006 1.00 46.62 73 LEU A N 1
ATOM 600 C CA . LEU A 1 73 ? 4.148 -22.518 12.408 1.00 46.62 73 LEU A CA 1
ATOM 601 C C . LEU A 1 73 ? 3.237 -23.182 11.350 1.00 46.62 73 LEU A C 1
ATOM 603 O O . LEU A 1 73 ? 2.829 -22.538 10.388 1.00 46.62 73 LEU A O 1
ATOM 607 N N . ASP A 1 74 ? 2.866 -24.451 11.537 1.00 43.50 74 ASP A N 1
ATOM 608 C CA . ASP A 1 74 ? 2.034 -25.235 10.603 1.00 43.50 74 ASP A CA 1
ATOM 609 C C . ASP A 1 74 ? 0.558 -24.763 10.538 1.00 43.50 74 ASP A C 1
ATOM 611 O O . ASP A 1 74 ? -0.245 -25.301 9.772 1.00 43.50 74 ASP A O 1
ATOM 615 N N . ASN A 1 75 ? 0.172 -23.763 11.343 1.00 41.31 75 ASN A N 1
ATOM 616 C CA . ASN A 1 75 ? -1.227 -23.359 11.558 1.00 41.31 75 ASN A CA 1
ATOM 617 C C . ASN A 1 75 ? -1.550 -21.889 11.251 1.00 41.31 75 ASN A C 1
ATOM 619 O O . ASN A 1 75 ? -2.662 -21.441 11.528 1.00 41.31 75 ASN A O 1
ATOM 623 N N . TYR A 1 76 ? -0.629 -21.132 10.664 1.00 48.38 76 TYR A N 1
ATOM 624 C CA . TYR A 1 76 ? -0.870 -19.727 10.341 1.00 48.38 76 TYR A CA 1
ATOM 625 C C . TYR A 1 76 ? -1.645 -19.636 9.022 1.00 48.38 76 TYR A C 1
ATOM 627 O O . TYR A 1 76 ? -1.070 -19.667 7.939 1.00 48.38 76 TYR A O 1
ATOM 635 N N . ARG A 1 77 ? -2.977 -19.583 9.135 1.00 59.06 77 ARG A N 1
ATOM 636 C CA . ARG A 1 77 ? -3.934 -19.633 8.020 1.00 59.06 77 ARG A CA 1
ATOM 637 C C . ARG A 1 77 ? -4.791 -18.369 8.024 1.00 59.06 77 ARG A C 1
ATOM 639 O O . ARG A 1 77 ? -5.861 -18.374 8.616 1.00 59.06 77 ARG A O 1
ATOM 646 N N . PHE A 1 78 ? -4.342 -17.268 7.433 1.00 54.72 78 PHE A N 1
ATOM 647 C CA . PHE A 1 78 ? -5.063 -15.994 7.572 1.00 54.72 78 PHE A CA 1
ATOM 648 C C . PHE A 1 78 ? -6.446 -16.024 6.891 1.00 54.72 78 PHE A C 1
ATOM 650 O O . PHE A 1 78 ? -7.455 -15.748 7.531 1.00 54.72 78 PHE A O 1
ATOM 657 N N . GLU A 1 79 ? -6.530 -16.438 5.627 1.00 53.00 79 GLU A N 1
ATOM 658 C CA . GLU A 1 79 ? -7.788 -16.565 4.885 1.00 53.00 79 GLU A CA 1
ATOM 659 C C . GLU A 1 79 ? -8.614 -17.733 5.391 1.00 53.00 79 GLU A C 1
ATOM 661 O O . GLU A 1 79 ? -9.825 -17.623 5.394 1.00 53.00 79 GLU A O 1
ATOM 666 N N . GLU A 1 80 ? -8.023 -18.808 5.918 1.00 52.62 80 GLU A N 1
ATOM 667 C CA . GLU A 1 80 ? -8.822 -19.855 6.562 1.00 52.62 80 GLU A CA 1
ATOM 668 C C . GLU A 1 80 ? -9.353 -19.410 7.934 1.00 52.62 80 GLU A C 1
ATOM 670 O O . GLU A 1 80 ? -10.472 -19.751 8.298 1.00 52.62 80 GLU A O 1
ATOM 675 N N . ALA A 1 81 ? -8.602 -18.614 8.699 1.00 55.09 81 ALA A N 1
ATOM 676 C CA . ALA A 1 81 ? -9.088 -17.989 9.926 1.00 55.09 81 ALA A CA 1
ATOM 677 C C . ALA A 1 81 ? -10.203 -16.977 9.624 1.00 55.09 81 ALA A C 1
ATOM 679 O O . ALA A 1 81 ? -11.166 -16.900 10.386 1.00 55.09 81 ALA A O 1
ATOM 680 N N . LEU A 1 82 ? -10.121 -16.258 8.496 1.00 58.56 82 LEU A N 1
ATOM 681 C CA . LEU A 1 82 ? -11.220 -15.432 7.992 1.00 58.56 82 LEU A CA 1
ATOM 682 C C . LEU A 1 82 ? -12.382 -16.286 7.483 1.00 58.56 82 LEU A C 1
ATOM 684 O O . LEU A 1 82 ? -13.511 -16.004 7.852 1.00 58.56 82 LEU A O 1
ATOM 688 N N . ARG A 1 83 ? -12.135 -17.367 6.736 1.00 60.03 83 ARG A N 1
ATOM 689 C CA . ARG A 1 83 ? -13.159 -18.267 6.179 1.00 60.03 83 ARG A CA 1
ATOM 690 C C . ARG A 1 83 ? -13.876 -19.117 7.217 1.00 60.03 83 ARG A C 1
ATOM 692 O O . ARG A 1 83 ? -15.035 -19.467 7.026 1.00 60.03 83 ARG A O 1
ATOM 699 N N . ARG A 1 84 ? -13.228 -19.405 8.348 1.00 58.06 84 ARG A N 1
ATOM 700 C CA . ARG A 1 84 ? -13.865 -19.992 9.539 1.00 58.06 84 ARG A CA 1
ATOM 701 C C . ARG A 1 84 ? -14.883 -19.047 10.172 1.00 58.06 84 ARG A C 1
ATOM 703 O O . ARG A 1 84 ? -15.794 -19.524 10.840 1.00 58.06 84 ARG A O 1
ATOM 710 N N . ILE A 1 85 ? -14.715 -17.739 9.980 1.00 59.44 85 ILE A N 1
ATOM 711 C CA . ILE A 1 85 ? -15.676 -16.714 10.394 1.00 59.44 85 ILE A CA 1
ATOM 712 C C . ILE A 1 85 ? -16.702 -16.486 9.269 1.00 59.44 85 ILE A C 1
ATOM 714 O O . ILE A 1 85 ? -17.899 -16.481 9.538 1.00 59.44 85 ILE A O 1
ATOM 718 N N . ASP A 1 86 ? -16.242 -16.353 8.021 1.00 56.53 86 ASP A N 1
ATOM 719 C CA . ASP A 1 86 ? -17.047 -16.149 6.814 1.00 56.53 86 ASP A CA 1
ATOM 720 C C . ASP A 1 86 ? -16.382 -16.769 5.569 1.00 56.53 86 ASP A C 1
ATOM 722 O O . ASP A 1 86 ? -15.426 -16.231 5.005 1.00 56.53 86 ASP A O 1
ATOM 726 N N . GLY A 1 87 ? -16.932 -17.897 5.107 1.00 57.00 87 GLY A N 1
ATOM 727 C CA . GLY A 1 87 ? -16.402 -18.709 4.007 1.00 57.00 87 GLY A CA 1
ATOM 728 C C . GLY A 1 87 ? -16.317 -18.026 2.637 1.00 57.00 87 GLY A C 1
ATOM 729 O O . GLY A 1 87 ? -15.765 -18.626 1.716 1.00 57.00 87 GLY A O 1
ATOM 730 N N . GLN A 1 88 ? -16.841 -16.807 2.477 1.00 65.69 88 GLN A N 1
ATOM 731 C CA . GLN A 1 88 ? -16.762 -16.046 1.224 1.00 65.69 88 GLN A CA 1
ATOM 732 C C . GLN A 1 88 ? -15.648 -14.997 1.198 1.00 65.69 88 GLN A C 1
ATOM 734 O O . GLN A 1 88 ? -15.458 -14.336 0.177 1.00 65.69 88 GLN A O 1
ATOM 739 N N . VAL A 1 89 ? -14.890 -14.842 2.284 1.00 66.62 89 VAL A N 1
ATOM 740 C CA . VAL A 1 89 ? -13.820 -13.846 2.336 1.00 66.62 89 VAL A CA 1
ATOM 741 C C . VAL A 1 89 ? -12.667 -14.239 1.406 1.00 66.62 89 VAL A C 1
ATOM 743 O O . VAL A 1 89 ? -12.146 -15.357 1.447 1.00 66.62 89 VAL A O 1
ATOM 746 N N . SER A 1 90 ? -12.268 -13.277 0.577 1.00 69.31 90 SER A N 1
ATOM 747 C CA . SER A 1 90 ? -11.051 -13.279 -0.236 1.00 69.31 90 SER A CA 1
ATOM 748 C C . SER A 1 90 ? -10.203 -12.065 0.124 1.00 69.31 90 SER A C 1
ATOM 750 O O . SER A 1 90 ? -10.756 -11.015 0.458 1.00 69.31 90 SER A O 1
ATOM 752 N N . LEU A 1 91 ? -8.881 -12.170 0.003 1.00 72.06 91 LEU A N 1
ATOM 753 C CA . LEU A 1 91 ? -7.980 -11.040 0.227 1.00 72.06 91 LEU A CA 1
ATOM 754 C C . LEU A 1 91 ? -8.152 -9.972 -0.883 1.00 72.06 91 LEU A C 1
ATOM 756 O O . LEU A 1 91 ? -7.878 -10.272 -2.048 1.00 72.06 91 LEU A O 1
ATOM 760 N N . PRO A 1 92 ? -8.615 -8.743 -0.575 1.00 79.31 92 PRO A N 1
ATOM 761 C CA . PRO A 1 92 ? -8.796 -7.703 -1.583 1.00 79.31 92 PRO A CA 1
ATOM 762 C C . PRO A 1 92 ? -7.459 -7.048 -1.954 1.00 79.31 92 PRO A C 1
ATOM 764 O O . PRO A 1 92 ? -6.603 -6.837 -1.090 1.00 79.31 92 PRO A O 1
ATOM 767 N N . TYR A 1 93 ? -7.313 -6.655 -3.221 1.00 84.69 93 TYR A N 1
ATOM 768 C CA . TYR A 1 93 ? -6.195 -5.832 -3.692 1.00 84.69 93 TYR A CA 1
ATOM 769 C C . TYR A 1 93 ? -6.608 -4.359 -3.801 1.00 84.69 93 TYR A C 1
ATOM 771 O O . TYR A 1 93 ? -7.778 -4.051 -4.038 1.00 84.69 93 TYR A O 1
ATOM 779 N N . TRP A 1 94 ? -5.649 -3.447 -3.629 1.00 92.06 94 TRP A N 1
ATOM 780 C CA . TRP A 1 94 ? -5.860 -2.013 -3.814 1.00 92.06 94 TRP A CA 1
ATOM 781 C C . TRP A 1 94 ? -5.242 -1.539 -5.131 1.00 92.06 94 TRP A C 1
ATOM 783 O O . TRP A 1 94 ? -4.024 -1.405 -5.256 1.00 92.06 94 TRP A O 1
ATOM 793 N N . ASP A 1 95 ? -6.098 -1.218 -6.102 1.00 92.56 95 ASP A N 1
ATOM 794 C CA . ASP A 1 95 ? -5.674 -0.520 -7.314 1.00 92.56 95 ASP A CA 1
ATOM 795 C C . ASP A 1 95 ? -5.489 0.980 -7.050 1.00 92.56 95 ASP A C 1
ATOM 797 O O . ASP A 1 95 ? -6.374 1.806 -7.280 1.00 92.56 95 ASP A O 1
ATOM 801 N N . SER A 1 96 ? -4.306 1.337 -6.559 1.00 94.19 96 SER A N 1
ATOM 802 C CA . SER A 1 96 ? -3.957 2.734 -6.280 1.00 94.19 96 SER A CA 1
ATOM 803 C C . SER A 1 96 ? -3.908 3.644 -7.515 1.00 94.19 96 SER A C 1
ATOM 805 O O . SER A 1 96 ? -3.869 4.862 -7.353 1.00 94.19 96 SER A O 1
ATOM 807 N N . ILE A 1 97 ? -3.935 3.099 -8.739 1.00 94.81 97 ILE A N 1
ATOM 808 C CA . ILE A 1 97 ? -3.957 3.903 -9.970 1.00 94.81 97 ILE A CA 1
ATOM 809 C C . ILE A 1 97 ? -5.285 4.645 -10.082 1.00 94.81 97 ILE A C 1
ATOM 811 O O . ILE A 1 97 ? -5.308 5.808 -10.483 1.00 94.81 97 ILE A O 1
ATOM 815 N N . LEU A 1 98 ? -6.384 3.988 -9.699 1.00 94.81 98 LEU A N 1
ATOM 816 C CA . LEU A 1 98 ? -7.713 4.596 -9.701 1.00 94.81 98 LEU A CA 1
ATOM 817 C C . LEU A 1 98 ? -7.785 5.765 -8.717 1.00 94.81 98 LEU A C 1
ATOM 819 O O . LEU A 1 98 ? -8.315 6.819 -9.058 1.00 94.81 98 LEU A O 1
ATOM 823 N N . ASP A 1 99 ? -7.190 5.598 -7.536 1.00 95.94 99 ASP A N 1
ATOM 824 C CA . ASP A 1 99 ? -7.137 6.652 -6.523 1.00 95.94 99 ASP A CA 1
ATOM 825 C C . ASP A 1 99 ? -6.197 7.791 -6.935 1.00 95.94 99 ASP A C 1
ATOM 827 O O . ASP A 1 99 ? -6.493 8.960 -6.695 1.00 95.94 99 ASP A O 1
ATOM 831 N N . ASN A 1 100 ? -5.088 7.475 -7.609 1.00 96.12 100 ASN A N 1
ATOM 832 C CA . ASN A 1 100 ? -4.175 8.473 -8.161 1.00 96.12 100 ASN A CA 1
ATOM 833 C C . ASN A 1 100 ? -4.840 9.364 -9.222 1.00 96.12 100 ASN A C 1
ATOM 835 O O . ASN A 1 100 ? -4.468 10.526 -9.361 1.00 96.12 100 ASN A O 1
ATOM 839 N N . ASP A 1 101 ? -5.795 8.824 -9.980 1.00 96.50 101 ASP A N 1
ATOM 840 C CA . ASP A 1 101 ? -6.532 9.554 -11.016 1.00 96.50 101 ASP A CA 1
ATOM 841 C C . ASP A 1 101 ? -7.655 10.449 -10.450 1.00 96.50 101 ASP A C 1
ATOM 843 O O . ASP A 1 101 ? -8.267 11.219 -11.197 1.00 96.50 101 ASP A O 1
ATOM 847 N N . MET A 1 102 ? -7.947 10.365 -9.148 1.00 96.62 102 MET A N 1
ATOM 848 C CA . MET A 1 102 ? -8.913 11.247 -8.493 1.00 96.62 102 MET A CA 1
ATOM 849 C C . MET A 1 102 ? -8.390 12.686 -8.424 1.00 96.62 102 MET A C 1
ATOM 851 O O . MET A 1 102 ? -7.194 12.925 -8.286 1.00 96.62 102 MET A O 1
ATOM 855 N N . GLU A 1 103 ? -9.304 13.664 -8.403 1.00 96.69 103 GLU A N 1
ATOM 856 C CA . GLU A 1 103 ? -8.947 15.076 -8.176 1.00 96.69 103 GLU A CA 1
ATOM 857 C C . GLU A 1 103 ? -8.179 15.266 -6.858 1.00 96.69 103 GLU A C 1
ATOM 859 O O . GLU A 1 103 ? -7.249 16.066 -6.776 1.00 96.69 103 GLU A O 1
ATOM 864 N N . ASN A 1 104 ? -8.550 14.492 -5.834 1.00 96.38 104 ASN A N 1
ATOM 865 C CA . ASN A 1 104 ? -7.815 14.420 -4.584 1.00 96.38 104 ASN A CA 1
ATOM 866 C C . ASN A 1 104 ? -7.717 12.962 -4.093 1.00 96.38 104 ASN A C 1
ATOM 868 O O . ASN A 1 104 ? -8.700 12.442 -3.554 1.00 96.38 104 ASN A O 1
ATOM 872 N N . PRO A 1 105 ? -6.545 12.313 -4.229 1.00 96.12 105 PRO A N 1
ATOM 873 C CA . PRO A 1 105 ? -6.343 10.916 -3.837 1.00 96.12 105 PRO A CA 1
ATOM 874 C C . PRO A 1 105 ? -6.594 10.620 -2.352 1.00 96.12 105 PRO A C 1
ATOM 876 O O . PRO A 1 105 ? -6.896 9.485 -1.990 1.00 96.12 105 PRO A O 1
ATOM 879 N N . VAL A 1 106 ? -6.522 11.625 -1.465 1.00 96.00 106 VAL A N 1
ATOM 880 C CA . VAL A 1 106 ? -6.802 11.424 -0.026 1.00 96.00 106 VAL A CA 1
ATOM 881 C C . VAL A 1 106 ? -8.273 11.110 0.257 1.00 96.00 106 VAL A C 1
ATOM 883 O O . VAL A 1 106 ? -8.597 10.640 1.344 1.00 96.00 106 VAL A O 1
ATOM 886 N N . ASN A 1 107 ? -9.160 11.344 -0.717 1.00 96.00 107 ASN A N 1
ATOM 887 C CA . ASN A 1 107 ? -10.589 11.053 -0.618 1.00 96.00 107 ASN A CA 1
ATOM 888 C C . ASN A 1 107 ? -10.934 9.593 -0.959 1.00 96.00 107 ASN A C 1
ATOM 890 O O . ASN A 1 107 ? -12.116 9.266 -1.083 1.00 96.00 107 ASN A O 1
ATOM 894 N N . THR A 1 108 ? -9.937 8.720 -1.137 1.00 95.06 108 THR A N 1
ATOM 895 C CA . THR A 1 108 ? -10.162 7.285 -1.344 1.00 95.06 108 THR A CA 1
ATOM 896 C C . THR A 1 108 ? -11.055 6.687 -0.253 1.00 95.06 108 THR A C 1
ATOM 898 O O . THR A 1 108 ? -10.926 6.979 0.941 1.00 95.06 108 THR A O 1
ATOM 901 N N . ILE A 1 109 ? -11.957 5.792 -0.657 1.00 94.88 109 ILE A N 1
ATOM 902 C CA . ILE A 1 109 ? -12.842 5.080 0.271 1.00 94.88 109 ILE A CA 1
ATOM 903 C C . ILE A 1 109 ? -12.068 4.125 1.190 1.00 94.88 109 ILE A C 1
ATOM 905 O O . ILE A 1 109 ? -12.562 3.763 2.263 1.00 94.88 109 ILE A O 1
ATOM 909 N N . LEU A 1 110 ? -10.845 3.747 0.801 1.00 94.19 110 LEU A N 1
ATOM 910 C CA . LEU A 1 110 ? -9.997 2.813 1.532 1.00 94.19 110 LEU A CA 1
ATOM 911 C C . LEU A 1 110 ? -9.732 3.293 2.966 1.00 94.19 110 LEU A C 1
ATOM 913 O O . LEU A 1 110 ? -9.815 2.500 3.904 1.00 94.19 110 LEU A O 1
ATOM 917 N N . PHE A 1 111 ? -9.512 4.600 3.150 1.00 96.50 111 PHE A N 1
ATOM 918 C CA . PHE A 1 111 ? -9.264 5.223 4.456 1.00 96.50 111 PHE A CA 1
ATOM 919 C C . PHE A 1 111 ? -10.522 5.839 5.086 1.00 96.50 111 PHE A C 1
ATOM 921 O O . PHE A 1 111 ? -10.471 6.856 5.784 1.00 96.50 111 PHE A O 1
ATOM 928 N N . SER A 1 112 ? -11.671 5.205 4.847 1.00 96.06 112 SER A N 1
ATOM 929 C CA . SER A 1 112 ? -12.939 5.522 5.504 1.00 96.06 112 SER A CA 1
ATOM 930 C C . SER A 1 112 ? -13.230 4.563 6.669 1.00 96.06 112 SER A C 1
ATOM 932 O O . SER A 1 112 ? -12.677 3.458 6.725 1.00 96.06 112 SER A O 1
ATOM 934 N N . PRO A 1 113 ? -14.150 4.918 7.588 1.00 95.62 113 PRO A N 1
ATOM 935 C CA . PRO A 1 113 ? -14.575 4.024 8.667 1.00 95.62 113 PRO A CA 1
ATOM 936 C C . PRO A 1 113 ? -15.194 2.698 8.196 1.00 95.62 113 PRO A C 1
ATOM 938 O O . PRO A 1 113 ? -15.274 1.764 8.984 1.00 95.62 113 PRO A O 1
ATOM 941 N N . ALA A 1 114 ? -15.640 2.601 6.941 1.00 92.69 114 ALA A N 1
ATOM 942 C CA . ALA A 1 114 ? -16.181 1.359 6.391 1.00 92.69 114 ALA A CA 1
ATOM 943 C C . ALA A 1 114 ? -15.088 0.334 6.027 1.00 92.69 114 ALA A C 1
ATOM 945 O O . ALA A 1 114 ? -15.387 -0.854 5.948 1.00 92.69 114 ALA A O 1
ATOM 946 N N . PHE A 1 115 ? -13.844 0.786 5.819 1.00 92.81 115 PHE A N 1
ATOM 947 C CA . PHE A 1 115 ? -12.72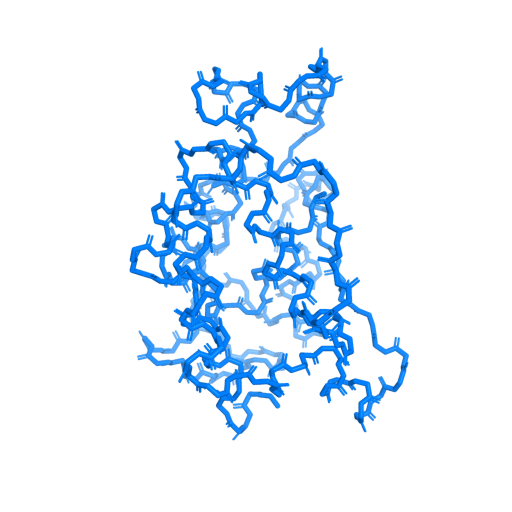3 -0.044 5.366 1.00 92.81 115 PHE A CA 1
ATOM 948 C C . PHE A 1 115 ? -11.569 -0.023 6.365 1.00 92.81 115 PHE A C 1
ATOM 950 O O . PHE A 1 115 ? -11.664 -0.665 7.401 1.00 92.81 115 PHE A O 1
ATOM 957 N N . PHE A 1 116 ? -10.468 0.682 6.094 1.00 94.31 116 PHE A N 1
ATOM 958 C CA . PHE A 1 116 ? -9.276 0.617 6.939 1.00 94.31 116 PHE A CA 1
ATOM 959 C C . PHE A 1 116 ? -9.257 1.659 8.061 1.00 94.31 116 PHE A C 1
ATOM 961 O O . PHE A 1 116 ? -8.339 1.635 8.884 1.00 94.31 116 PHE A O 1
ATOM 968 N N . GLY A 1 117 ? -10.250 2.550 8.135 1.00 96.56 117 GLY A N 1
ATOM 969 C CA . GLY A 1 117 ? -10.247 3.677 9.066 1.00 96.56 117 GLY A CA 1
ATOM 970 C C . GLY A 1 117 ? -9.441 4.867 8.551 1.00 96.56 117 GLY A C 1
ATOM 971 O O . GLY A 1 117 ? -8.823 4.797 7.493 1.00 96.56 117 GLY A O 1
ATOM 972 N N . ASN A 1 118 ? -9.440 5.964 9.308 1.00 97.56 118 ASN A N 1
ATOM 973 C CA . ASN A 1 118 ? -8.805 7.224 8.909 1.00 97.56 118 ASN A CA 1
ATOM 974 C C . ASN A 1 118 ? -7.340 7.051 8.463 1.00 97.56 118 ASN A C 1
ATOM 976 O O . ASN A 1 118 ? -6.591 6.238 9.007 1.00 97.56 118 ASN A O 1
ATOM 980 N N . GLY A 1 119 ? -6.938 7.852 7.474 1.00 96.88 119 GLY A N 1
ATOM 981 C CA . GLY A 1 119 ? -5.594 7.836 6.885 1.00 96.88 119 GLY A CA 1
ATOM 982 C C . GLY A 1 119 ? -4.604 8.831 7.500 1.00 96.88 119 GLY A C 1
ATOM 983 O O . GLY A 1 119 ? -3.445 8.851 7.103 1.00 96.88 119 GLY A O 1
ATOM 984 N N . ASP A 1 120 ? -5.027 9.655 8.458 1.00 96.38 120 ASP A N 1
ATOM 985 C CA . ASP A 1 120 ? -4.170 10.655 9.108 1.00 96.38 120 ASP A CA 1
ATOM 986 C C . ASP A 1 120 ? -4.106 10.433 10.622 1.00 96.38 120 ASP A C 1
ATOM 988 O O . ASP A 1 120 ? -5.138 10.213 11.267 1.00 96.38 120 ASP A O 1
ATOM 992 N N . LYS A 1 121 ? -2.895 10.533 11.180 1.00 96.81 121 LYS A N 1
ATOM 993 C CA . LYS A 1 121 ? -2.547 10.343 12.597 1.00 96.81 121 LYS A CA 1
ATOM 994 C C . LYS A 1 121 ? -2.909 8.945 13.102 1.00 96.81 121 LYS A C 1
ATOM 996 O O . LYS A 1 121 ? -2.870 7.964 12.363 1.00 96.81 121 LYS A O 1
ATOM 1001 N N . GLN A 1 122 ? -3.168 8.831 14.403 1.00 98.06 122 GLN A N 1
ATOM 1002 C CA . GLN A 1 122 ? -3.605 7.591 15.024 1.00 98.06 122 GLN A CA 1
ATOM 1003 C C . GLN A 1 122 ? -4.951 7.152 14.443 1.00 98.06 122 GLN A C 1
ATOM 1005 O O . GLN A 1 122 ? -5.887 7.948 14.324 1.00 98.06 122 GLN A O 1
ATOM 1010 N N . VAL A 1 123 ? -5.057 5.869 14.106 1.00 97.94 123 VAL A N 1
ATOM 1011 C CA . VAL A 1 123 ? -6.296 5.293 13.586 1.00 97.94 123 VAL A CA 1
ATOM 1012 C C . VAL A 1 123 ? -7.307 5.193 14.725 1.00 97.94 123 VAL A C 1
ATOM 1014 O O . VAL A 1 123 ? -7.110 4.475 15.702 1.00 97.94 123 VAL A O 1
ATOM 1017 N N . THR A 1 124 ? -8.389 5.956 14.609 1.00 97.94 124 THR A N 1
ATOM 1018 C CA . THR A 1 124 ? -9.452 6.115 15.618 1.00 97.94 124 THR A CA 1
ATOM 1019 C C . THR A 1 124 ? -10.836 5.775 15.068 1.00 97.94 124 THR A C 1
ATOM 1021 O O . THR A 1 124 ? -11.810 5.761 15.818 1.00 97.94 124 THR A O 1
ATOM 1024 N N . SER A 1 125 ? -10.935 5.460 13.776 1.00 97.19 125 SER A N 1
ATOM 1025 C CA . SER A 1 125 ? -12.169 5.029 13.117 1.00 97.19 125 SER A CA 1
ATOM 1026 C C . SER A 1 125 ? -11.986 3.707 12.370 1.00 97.19 125 SER A C 1
ATOM 1028 O O . SER A 1 125 ? -10.864 3.281 12.107 1.00 97.19 125 SER A O 1
ATOM 1030 N N . GLY A 1 126 ? -13.103 3.059 12.041 1.00 95.25 126 GLY A N 1
ATOM 1031 C CA . GLY A 1 126 ? -13.135 1.781 11.334 1.00 95.25 126 GLY A CA 1
ATOM 1032 C C . GLY A 1 126 ? -12.749 0.554 12.171 1.00 95.25 126 GLY A C 1
ATOM 1033 O O . GLY A 1 126 ? -12.584 0.652 13.388 1.00 95.25 126 GLY A O 1
ATOM 1034 N N . PRO A 1 127 ? -12.610 -0.618 11.529 1.00 91.50 127 PRO A N 1
ATOM 1035 C CA . PRO A 1 127 ? -12.357 -1.911 12.174 1.00 91.50 127 PRO A CA 1
ATOM 1036 C C . PRO A 1 127 ? -11.043 -1.983 12.960 1.00 91.50 127 PRO A C 1
ATOM 1038 O O . PRO A 1 127 ? -10.899 -2.823 13.844 1.00 91.50 127 PRO A O 1
ATOM 1041 N N . PHE A 1 128 ? -10.091 -1.103 12.643 1.00 93.69 128 PHE A N 1
ATOM 1042 C CA . PHE A 1 128 ? -8.758 -1.052 13.250 1.00 93.69 128 PHE A CA 1
ATOM 1043 C C . PHE A 1 128 ? -8.589 0.134 14.217 1.00 93.69 128 PHE A C 1
ATOM 1045 O O . PHE A 1 128 ? -7.468 0.472 14.601 1.00 93.69 128 PHE A O 1
ATOM 1052 N N . ALA A 1 129 ? -9.692 0.784 14.607 1.00 95.00 129 ALA A N 1
ATOM 1053 C CA . ALA A 1 129 ? -9.681 1.906 15.539 1.00 95.00 129 ALA A CA 1
ATOM 1054 C C . ALA A 1 129 ? -9.021 1.540 16.875 1.00 95.00 129 ALA A C 1
ATOM 1056 O O . ALA A 1 129 ? -9.352 0.528 17.493 1.00 95.00 129 ALA A O 1
ATOM 1057 N N . ASN A 1 130 ? -8.130 2.412 17.351 1.00 95.00 130 ASN A N 1
ATOM 1058 C CA . ASN A 1 130 ? -7.412 2.288 18.622 1.00 95.00 130 ASN A CA 1
ATOM 1059 C C . ASN A 1 130 ? -6.583 1.005 18.759 1.00 95.00 130 ASN A C 1
ATOM 1061 O O . ASN A 1 130 ? -6.212 0.625 19.872 1.00 95.00 130 ASN A O 1
ATOM 1065 N N . TRP A 1 131 ? -6.276 0.334 17.648 1.00 92.62 131 TRP A N 1
ATOM 1066 C CA . TRP A 1 131 ? -5.454 -0.857 17.697 1.00 92.62 131 TRP A CA 1
ATOM 1067 C C . TRP A 1 131 ? -4.000 -0.500 18.035 1.00 92.62 131 TRP A C 1
ATOM 1069 O O . TRP A 1 131 ? -3.393 0.411 17.463 1.00 92.62 131 TRP A O 1
ATOM 1079 N N . VAL A 1 132 ? -3.455 -1.225 19.010 1.00 92.56 132 VAL A N 1
ATOM 1080 C CA . VAL A 1 132 ? -2.065 -1.128 19.448 1.00 92.56 132 VAL A CA 1
ATOM 1081 C C . VAL A 1 132 ? -1.318 -2.345 18.926 1.00 92.56 132 VAL A C 1
ATOM 1083 O O . VAL A 1 132 ? -1.588 -3.472 19.331 1.00 92.56 132 VAL A O 1
ATOM 1086 N N . THR A 1 133 ? -0.379 -2.092 18.026 1.00 90.44 133 THR A N 1
ATOM 1087 C CA . THR A 1 133 ? 0.539 -3.099 17.486 1.00 90.44 133 THR A CA 1
ATOM 1088 C C . THR A 1 133 ? 1.734 -3.278 18.441 1.00 90.44 133 THR A C 1
ATOM 1090 O O . THR A 1 133 ? 1.978 -2.409 19.287 1.00 90.44 133 THR A O 1
ATOM 1093 N N . PRO A 1 134 ? 2.569 -4.320 18.276 1.00 89.06 134 PRO A N 1
ATOM 1094 C CA . PRO A 1 134 ? 3.791 -4.507 19.065 1.00 89.06 134 PRO A CA 1
ATOM 1095 C C . PRO A 1 134 ? 4.788 -3.340 18.998 1.00 89.06 134 PRO A C 1
ATOM 1097 O O . PRO A 1 134 ? 5.659 -3.225 19.857 1.00 89.06 134 PRO A O 1
ATOM 1100 N N . ILE A 1 135 ? 4.676 -2.479 17.982 1.00 89.88 135 ILE A N 1
ATOM 1101 C CA . ILE A 1 135 ? 5.536 -1.306 17.772 1.00 89.88 135 ILE A CA 1
ATOM 1102 C C . ILE A 1 135 ? 4.853 0.020 18.153 1.00 89.88 135 ILE A C 1
ATOM 1104 O O . ILE A 1 135 ? 5.408 1.086 17.898 1.00 89.88 135 ILE A O 1
ATOM 1108 N N . GLY A 1 136 ? 3.662 -0.033 18.759 1.00 93.50 136 GLY A N 1
ATOM 1109 C CA . GLY A 1 136 ? 2.887 1.129 19.200 1.00 93.50 136 GLY A CA 1
ATOM 1110 C C . GLY A 1 136 ? 1.517 1.261 18.520 1.00 93.50 136 GLY A C 1
ATOM 1111 O O . GLY A 1 136 ? 1.104 0.372 17.768 1.00 93.50 136 GLY A O 1
ATOM 1112 N N . PRO A 1 137 ? 0.782 2.356 18.790 1.00 96.19 137 PRO A N 1
ATOM 1113 C CA . PRO A 1 137 ? -0.520 2.610 18.176 1.00 96.19 137 PRO A CA 1
ATOM 1114 C C . PRO A 1 137 ? -0.442 2.675 16.647 1.00 96.19 137 PRO A C 1
ATOM 1116 O O . PRO A 1 137 ? 0.482 3.286 16.101 1.00 96.19 137 PRO A O 1
ATOM 1119 N N . LEU A 1 138 ? -1.431 2.088 15.965 1.00 97.06 138 LEU A N 1
ATOM 1120 C CA . LEU A 1 138 ? -1.552 2.174 14.510 1.00 97.06 138 LEU A CA 1
ATOM 1121 C C . LEU A 1 138 ? -1.704 3.643 14.091 1.00 97.06 138 LEU A C 1
ATOM 1123 O O . LEU A 1 138 ? -2.615 4.344 14.543 1.00 97.06 138 LEU A O 1
ATOM 1127 N N . THR A 1 139 ? -0.798 4.109 13.235 1.00 97.88 139 THR A N 1
ATOM 1128 C CA . THR A 1 139 ? -0.754 5.491 12.743 1.00 97.88 139 THR A CA 1
ATOM 1129 C C . THR A 1 139 ? -0.517 5.523 11.240 1.00 97.88 139 THR A C 1
ATOM 1131 O O . THR A 1 139 ? 0.147 4.636 10.700 1.00 97.88 139 THR A O 1
ATOM 1134 N N . ARG A 1 140 ? -1.042 6.560 10.580 1.00 97.75 140 ARG A N 1
ATOM 1135 C CA . ARG A 1 140 ? -0.900 6.834 9.143 1.00 97.75 140 ARG A CA 1
ATOM 1136 C C . ARG A 1 140 ? -0.679 8.328 8.897 1.00 97.75 140 ARG A C 1
ATOM 1138 O O . ARG A 1 140 ? -0.871 9.141 9.799 1.00 97.75 140 ARG A O 1
ATOM 1145 N N . ASN A 1 141 ? -0.231 8.683 7.699 1.00 97.50 141 ASN A N 1
ATOM 1146 C CA . ASN A 1 141 ? -0.075 10.068 7.254 1.00 97.50 141 ASN A CA 1
ATOM 1147 C C . ASN A 1 141 ? -0.216 10.117 5.727 1.00 97.50 141 ASN A C 1
ATOM 1149 O O . ASN A 1 141 ? 0.770 10.342 5.015 1.00 97.50 141 ASN A O 1
ATOM 1153 N N . ILE A 1 142 ? -1.425 9.811 5.238 1.00 97.50 142 ILE A N 1
ATOM 1154 C CA . ILE A 1 142 ? -1.673 9.663 3.803 1.00 97.50 142 ILE A CA 1
ATOM 1155 C C . ILE A 1 142 ? -1.299 10.933 3.036 1.00 97.50 142 ILE A C 1
ATOM 1157 O O . ILE A 1 142 ? -1.578 12.045 3.481 1.00 97.50 142 ILE A O 1
ATOM 1161 N N . SER A 1 143 ? -0.674 10.773 1.870 1.00 96.56 143 SER A N 1
ATOM 1162 C CA . SER A 1 143 ? -0.219 11.878 1.015 1.00 96.56 143 SER A CA 1
ATOM 1163 C C . SER A 1 143 ? 0.820 12.820 1.652 1.00 96.56 143 SER A C 1
ATOM 1165 O O . SER A 1 143 ? 1.110 13.877 1.087 1.00 96.56 143 SER A O 1
ATOM 1167 N N . GLY A 1 144 ? 1.416 12.459 2.794 1.00 94.81 144 GLY A N 1
ATOM 1168 C CA . GLY A 1 144 ? 2.487 13.248 3.409 1.00 94.81 144 GLY A CA 1
ATOM 1169 C C . GLY A 1 144 ? 3.832 13.126 2.680 1.00 94.81 144 GLY A C 1
ATOM 1170 O O . GLY A 1 144 ? 4.624 14.068 2.675 1.00 94.81 144 GLY A O 1
ATOM 1171 N N . GLN A 1 145 ? 4.097 11.965 2.078 1.00 95.94 145 GLN A N 1
ATOM 1172 C CA . GLN A 1 145 ? 5.294 11.639 1.294 1.00 95.94 145 GLN A CA 1
ATOM 1173 C C . GLN A 1 145 ? 4.925 10.636 0.191 1.00 95.94 145 GLN A C 1
ATOM 1175 O O . GLN A 1 145 ? 3.763 10.279 0.046 1.00 95.94 145 GLN A O 1
ATOM 1180 N N . GLY A 1 146 ? 5.905 10.159 -0.578 1.00 95.12 146 GLY A N 1
ATOM 1181 C CA . GLY A 1 146 ? 5.688 9.067 -1.526 1.00 95.12 146 GLY A CA 1
ATOM 1182 C C . GLY A 1 146 ? 4.757 9.415 -2.685 1.00 95.12 146 GLY A C 1
ATOM 1183 O O . GLY A 1 146 ? 4.565 10.580 -3.032 1.00 95.12 146 GLY A O 1
ATOM 1184 N N . MET A 1 147 ? 4.223 8.374 -3.316 1.00 94.69 147 MET A N 1
ATOM 1185 C CA . MET A 1 147 ? 3.319 8.480 -4.459 1.00 94.69 147 MET A CA 1
ATOM 1186 C C . MET A 1 147 ? 2.493 7.204 -4.609 1.00 94.69 147 MET A C 1
ATOM 1188 O O . MET A 1 147 ? 2.941 6.122 -4.232 1.00 94.69 147 MET A O 1
ATOM 1192 N N . LEU A 1 148 ? 1.315 7.328 -5.211 1.00 95.81 148 LEU A N 1
ATOM 1193 C CA . LEU A 1 148 ? 0.553 6.174 -5.675 1.00 95.81 148 LEU A CA 1
ATOM 1194 C C . LEU A 1 148 ? 1.101 5.659 -7.016 1.00 95.81 148 LEU A C 1
ATOM 1196 O O . LEU A 1 148 ? 1.916 6.320 -7.674 1.00 95.81 148 LEU A O 1
ATOM 1200 N N . PHE A 1 149 ? 0.656 4.475 -7.447 1.00 94.88 149 PHE A N 1
ATOM 1201 C CA . PHE A 1 149 ? 0.905 4.058 -8.821 1.00 94.88 149 PHE A CA 1
ATOM 1202 C C . PHE A 1 149 ? 0.166 4.992 -9.775 1.00 94.88 149 PHE A C 1
ATOM 1204 O O . PHE A 1 149 ? -0.915 5.491 -9.487 1.00 94.88 149 PHE A O 1
ATOM 1211 N N . ASN A 1 150 ? 0.748 5.195 -10.949 1.00 93.94 150 ASN A N 1
ATOM 1212 C CA . ASN A 1 150 ? 0.085 5.870 -12.050 1.00 93.94 150 ASN A CA 1
ATOM 1213 C C . ASN A 1 150 ? 0.188 4.997 -13.306 1.00 93.94 150 ASN A C 1
ATOM 1215 O O . ASN A 1 150 ? 0.959 4.031 -13.365 1.00 93.94 150 ASN A O 1
ATOM 1219 N N . LYS A 1 151 ? -0.583 5.354 -14.334 1.00 94.44 151 LYS A N 1
ATOM 1220 C CA . LYS A 1 151 ? -0.634 4.606 -15.599 1.00 94.44 151 LYS A CA 1
ATOM 1221 C C . LYS A 1 151 ? 0.726 4.501 -16.284 1.00 94.44 151 LYS A C 1
ATOM 1223 O O . LYS A 1 151 ? 1.002 3.493 -16.930 1.00 94.44 151 LYS A O 1
ATOM 1228 N N . GLU A 1 152 ? 1.577 5.513 -16.136 1.00 95.06 152 GLU A N 1
ATOM 1229 C CA . GLU A 1 152 ? 2.900 5.532 -16.754 1.00 95.06 152 GLU A CA 1
ATOM 1230 C C . GLU A 1 152 ? 3.851 4.527 -16.095 1.00 95.06 152 GLU A C 1
ATOM 1232 O O . GLU A 1 152 ? 4.547 3.806 -16.807 1.00 95.06 152 GLU A O 1
ATOM 1237 N N . HIS A 1 153 ? 3.825 4.395 -14.764 1.00 93.81 153 HIS A N 1
ATOM 1238 C CA . HIS A 1 153 ? 4.588 3.366 -14.051 1.00 93.81 153 HIS A CA 1
ATOM 1239 C C . HIS A 1 153 ? 4.250 1.968 -14.575 1.00 93.81 153 HIS A C 1
ATOM 1241 O O . HIS A 1 153 ? 5.147 1.214 -14.957 1.00 93.81 153 HIS A O 1
ATOM 1247 N N . ILE A 1 154 ? 2.956 1.644 -14.665 1.00 92.19 154 ILE A N 1
ATOM 1248 C CA . ILE A 1 154 ? 2.513 0.342 -15.173 1.00 92.19 154 ILE A CA 1
ATOM 1249 C C . ILE A 1 154 ? 2.905 0.170 -16.634 1.00 92.19 154 ILE A C 1
ATOM 1251 O O . ILE A 1 154 ? 3.478 -0.855 -16.994 1.00 92.19 154 ILE A O 1
ATOM 1255 N N . ARG A 1 155 ? 2.675 1.180 -17.481 1.00 94.75 155 ARG A N 1
ATOM 1256 C CA . ARG A 1 155 ? 3.056 1.127 -18.897 1.00 94.75 155 ARG A CA 1
ATOM 1257 C C . ARG A 1 155 ? 4.543 0.817 -19.055 1.00 94.75 155 ARG A C 1
ATOM 1259 O O . ARG A 1 155 ? 4.902 -0.032 -19.866 1.00 94.75 155 ARG A O 1
ATOM 1266 N N . MET A 1 156 ? 5.396 1.480 -18.278 1.00 94.31 156 MET A N 1
ATOM 1267 C CA . MET A 1 156 ? 6.846 1.312 -18.327 1.00 94.31 156 MET A CA 1
ATOM 1268 C C . MET A 1 156 ? 7.279 -0.081 -17.873 1.00 94.31 156 MET A C 1
ATOM 1270 O O . MET A 1 156 ? 8.071 -0.715 -18.574 1.00 94.31 156 MET A O 1
ATOM 1274 N N . ILE A 1 157 ? 6.725 -0.594 -16.774 1.00 92.56 157 ILE A N 1
ATOM 1275 C CA . ILE A 1 157 ? 6.981 -1.960 -16.290 1.00 92.56 157 ILE A CA 1
ATOM 1276 C C . ILE A 1 157 ? 6.548 -2.991 -17.341 1.00 92.56 157 ILE A C 1
ATOM 1278 O O . ILE A 1 157 ? 7.324 -3.877 -17.694 1.00 92.56 157 ILE A O 1
ATOM 1282 N N . MET A 1 158 ? 5.362 -2.820 -17.929 1.00 92.56 158 MET A N 1
ATOM 1283 C CA . MET A 1 158 ? 4.798 -3.738 -18.926 1.00 92.56 158 MET A CA 1
ATOM 1284 C C . MET A 1 158 ? 5.534 -3.720 -20.277 1.00 92.56 158 MET A C 1
ATOM 1286 O O . MET A 1 158 ? 5.308 -4.596 -21.108 1.00 92.56 158 MET A O 1
ATOM 1290 N N . THR A 1 159 ? 6.456 -2.774 -20.511 1.00 96.06 159 THR A N 1
ATOM 1291 C CA . THR A 1 159 ? 7.368 -2.823 -21.675 1.00 96.06 159 THR A CA 1
ATOM 1292 C C . THR A 1 159 ? 8.517 -3.825 -21.518 1.00 96.06 159 THR A C 1
ATOM 1294 O O . THR A 1 159 ? 9.312 -4.009 -22.443 1.00 96.06 159 THR A O 1
ATOM 1297 N N . ARG A 1 160 ? 8.654 -4.452 -20.345 1.00 94.75 160 ARG A N 1
ATOM 1298 C CA . ARG A 1 160 ? 9.751 -5.362 -20.008 1.00 94.75 160 ARG A CA 1
ATOM 1299 C C . ARG A 1 160 ? 9.255 -6.801 -19.963 1.00 94.75 160 ARG A C 1
ATOM 1301 O O . ARG A 1 160 ? 8.188 -7.088 -19.441 1.00 94.75 160 ARG A O 1
ATOM 1308 N N . CYS A 1 161 ? 10.073 -7.723 -20.468 1.00 92.75 161 CYS A N 1
ATOM 1309 C CA . CYS A 1 161 ? 9.709 -9.143 -20.561 1.00 92.75 161 CYS A CA 1
ATOM 1310 C C . CYS A 1 161 ? 10.417 -10.032 -19.529 1.00 92.75 161 CYS A C 1
ATOM 1312 O O . CYS A 1 161 ? 10.185 -11.237 -19.497 1.00 92.75 161 CYS A O 1
ATOM 1314 N N . ARG A 1 162 ? 11.341 -9.484 -18.729 1.00 91.12 162 ARG A N 1
ATOM 1315 C CA . ARG A 1 162 ? 12.139 -10.250 -17.761 1.00 91.12 162 ARG A CA 1
ATOM 1316 C C . ARG A 1 162 ? 12.048 -9.600 -16.391 1.00 91.12 162 ARG A C 1
ATOM 1318 O O . ARG A 1 162 ? 12.221 -8.391 -16.285 1.00 91.12 162 ARG A O 1
ATOM 1325 N N . ALA A 1 163 ? 11.898 -10.412 -15.344 1.00 88.19 163 ALA A N 1
ATOM 1326 C CA . ALA A 1 163 ? 11.838 -9.925 -13.964 1.00 88.19 163 ALA A CA 1
ATOM 1327 C C . ALA A 1 163 ? 13.041 -9.030 -13.614 1.00 88.19 163 ALA A C 1
ATOM 1329 O O . ALA A 1 163 ? 12.864 -7.911 -13.158 1.00 88.19 163 ALA A O 1
ATOM 1330 N N . ARG A 1 164 ? 14.272 -9.447 -13.941 1.00 89.69 164 ARG A N 1
ATOM 1331 C CA . ARG A 1 164 ? 15.496 -8.644 -13.718 1.00 89.69 164 ARG A CA 1
ATOM 1332 C C . ARG A 1 164 ? 15.487 -7.236 -14.329 1.00 89.69 164 ARG A C 1
ATOM 1334 O O . ARG A 1 164 ? 16.300 -6.415 -13.929 1.00 89.69 164 ARG A O 1
ATOM 1341 N N . ASP A 1 165 ? 14.624 -6.972 -15.307 1.00 93.94 165 ASP A N 1
ATOM 1342 C CA . ASP A 1 165 ? 14.537 -5.667 -15.959 1.00 93.94 165 ASP A CA 1
ATOM 1343 C C . ASP A 1 165 ? 13.532 -4.734 -15.248 1.00 93.94 165 ASP A C 1
ATOM 1345 O O . ASP A 1 165 ? 13.415 -3.572 -15.634 1.00 93.94 165 ASP A O 1
ATOM 1349 N N . ILE A 1 166 ? 12.835 -5.228 -14.212 1.00 93.31 166 ILE A N 1
ATOM 1350 C CA . ILE A 1 166 ? 11.850 -4.489 -13.401 1.00 93.31 166 ILE A CA 1
ATOM 1351 C C . ILE A 1 166 ? 12.085 -4.572 -11.882 1.00 93.31 166 ILE A C 1
ATOM 1353 O O . ILE A 1 166 ? 11.348 -3.959 -11.123 1.00 93.31 166 ILE A O 1
ATOM 1357 N N . ILE A 1 167 ? 13.085 -5.315 -11.403 1.00 92.31 167 ILE A N 1
ATOM 1358 C CA . ILE A 1 167 ? 13.449 -5.403 -9.974 1.00 92.31 167 ILE A CA 1
ATOM 1359 C C . ILE A 1 167 ? 14.974 -5.411 -9.798 1.00 92.31 167 ILE A C 1
ATOM 1361 O O . ILE A 1 167 ? 15.721 -5.440 -10.777 1.00 92.31 167 ILE A O 1
ATOM 1365 N N . ALA A 1 168 ? 15.445 -5.423 -8.547 1.00 88.69 168 ALA A N 1
ATOM 1366 C CA . ALA A 1 168 ? 16.864 -5.410 -8.195 1.00 88.69 168 ALA A CA 1
ATOM 1367 C C . ALA A 1 168 ? 17.588 -4.192 -8.799 1.00 88.69 168 ALA A C 1
ATOM 1369 O O . ALA A 1 168 ? 17.302 -3.058 -8.427 1.00 88.69 168 ALA A O 1
ATOM 1370 N N . SER A 1 169 ? 18.505 -4.410 -9.745 1.00 88.88 169 SER A N 1
ATOM 1371 C CA . SER A 1 169 ? 19.305 -3.361 -10.384 1.00 88.88 169 SER A CA 1
ATOM 1372 C C . SER A 1 169 ? 18.607 -2.648 -11.549 1.00 88.88 169 SER A C 1
ATOM 1374 O O . SER A 1 169 ? 19.251 -1.873 -12.260 1.00 88.88 169 SER A O 1
ATOM 1376 N N . ALA A 1 170 ? 17.312 -2.896 -11.772 1.00 93.38 170 ALA A N 1
ATOM 1377 C CA . ALA A 1 170 ? 16.536 -2.200 -12.791 1.00 93.38 170 ALA A CA 1
ATOM 1378 C C . ALA A 1 170 ? 16.563 -0.668 -12.582 1.00 93.38 170 ALA A C 1
ATOM 1380 O O . ALA A 1 170 ? 16.479 -0.205 -11.437 1.00 93.38 170 ALA A O 1
ATOM 1381 N N . PRO A 1 171 ? 16.641 0.140 -13.660 1.00 94.25 171 PRO A N 1
ATOM 1382 C CA . PRO A 1 171 ? 16.529 1.593 -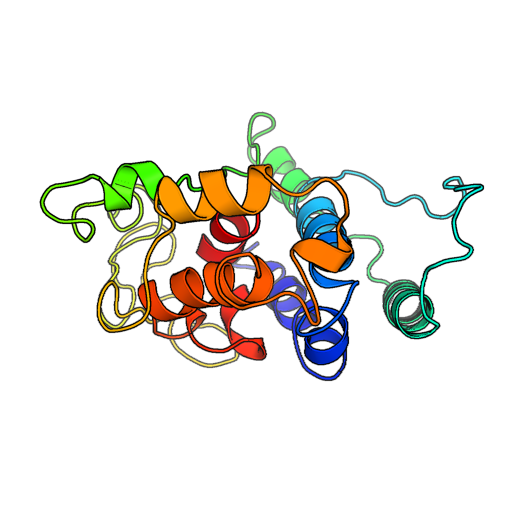13.561 1.00 94.25 171 PRO A CA 1
ATOM 1383 C C . PRO A 1 171 ? 15.220 2.020 -12.894 1.00 94.25 171 PRO A C 1
ATOM 1385 O O . PRO A 1 171 ? 14.188 1.393 -13.120 1.00 94.25 171 PRO A O 1
ATOM 1388 N N . LEU A 1 172 ? 15.253 3.129 -12.147 1.00 91.12 172 LEU A N 1
ATOM 1389 C CA . LEU A 1 172 ? 14.141 3.618 -11.319 1.00 91.12 172 LEU A CA 1
ATOM 1390 C C . LEU A 1 172 ? 12.776 3.596 -12.025 1.00 91.12 172 LEU A C 1
ATOM 1392 O O . LEU A 1 172 ? 11.803 3.112 -11.464 1.00 91.12 172 LEU A O 1
ATOM 1396 N N . VAL A 1 173 ? 12.718 4.061 -13.274 1.00 93.31 173 VAL A N 1
ATOM 1397 C CA . VAL A 1 173 ? 11.472 4.163 -14.058 1.00 93.31 173 VAL A CA 1
ATOM 1398 C C . VAL A 1 173 ? 10.820 2.813 -14.393 1.00 93.31 173 VAL A C 1
ATOM 1400 O O . VAL A 1 173 ? 9.667 2.782 -14.806 1.00 93.31 173 VAL A O 1
ATOM 1403 N N . PHE A 1 174 ? 11.550 1.705 -14.242 1.00 94.50 174 PHE A N 1
ATOM 1404 C CA . PHE A 1 174 ? 11.052 0.337 -14.424 1.00 94.50 174 PHE A CA 1
ATOM 1405 C C . PHE A 1 174 ? 11.028 -0.448 -13.111 1.00 94.50 174 PHE A C 1
ATOM 1407 O O . PHE A 1 174 ? 10.536 -1.571 -13.092 1.00 94.50 174 PHE A O 1
ATOM 1414 N N . ASN A 1 175 ? 11.608 0.100 -12.041 1.00 94.50 175 ASN A N 1
ATOM 1415 C CA . ASN A 1 175 ? 11.903 -0.650 -10.833 1.00 94.50 175 ASN A CA 1
ATOM 1416 C C . ASN A 1 175 ? 10.672 -0.718 -9.931 1.00 94.50 175 ASN A C 1
ATOM 1418 O O . ASN A 1 175 ? 10.386 0.202 -9.166 1.00 94.50 175 ASN A O 1
ATOM 1422 N N . LEU A 1 176 ? 9.955 -1.830 -10.030 1.00 93.06 176 LEU A N 1
ATOM 1423 C CA . LEU A 1 176 ? 8.726 -2.078 -9.305 1.00 93.06 176 LEU A CA 1
ATOM 1424 C C . LEU A 1 176 ? 8.921 -2.044 -7.785 1.00 93.06 176 LEU A C 1
ATOM 1426 O O . LEU A 1 176 ? 8.058 -1.511 -7.105 1.00 93.06 176 LEU A O 1
ATOM 1430 N N . ASP A 1 177 ? 10.044 -2.546 -7.263 1.00 92.06 177 ASP A N 1
ATOM 1431 C CA . ASP A 1 177 ? 10.353 -2.523 -5.823 1.00 92.06 177 ASP A CA 1
ATOM 1432 C C . ASP A 1 177 ? 10.389 -1.073 -5.304 1.00 92.06 177 ASP A C 1
ATOM 1434 O O . ASP A 1 177 ? 9.704 -0.706 -4.347 1.00 92.06 177 ASP A O 1
ATOM 1438 N N . ILE A 1 178 ? 11.076 -0.190 -6.037 1.00 92.81 178 ILE A N 1
ATOM 1439 C CA . ILE A 1 178 ? 11.171 1.227 -5.669 1.00 92.81 178 ILE A CA 1
ATOM 1440 C C . ILE A 1 178 ? 9.836 1.958 -5.859 1.00 92.81 178 ILE A C 1
ATOM 1442 O O . ILE A 1 178 ? 9.436 2.738 -4.995 1.00 92.81 178 ILE A O 1
ATOM 1446 N N . ILE A 1 179 ? 9.138 1.724 -6.975 1.00 94.12 179 ILE A N 1
ATOM 1447 C CA . ILE A 1 179 ? 7.852 2.381 -7.253 1.00 94.12 179 ILE A CA 1
ATOM 1448 C C . ILE A 1 179 ? 6.804 1.954 -6.212 1.00 94.12 179 ILE A C 1
ATOM 1450 O O . ILE A 1 179 ? 6.100 2.808 -5.677 1.00 94.12 179 ILE A O 1
ATOM 1454 N N . HIS A 1 180 ? 6.757 0.667 -5.859 1.00 93.62 180 HIS A N 1
ATOM 1455 C CA . HIS A 1 180 ? 5.941 0.138 -4.764 1.00 93.62 180 HIS A CA 1
ATOM 1456 C C . HIS A 1 180 ? 6.324 0.763 -3.414 1.00 93.62 180 HIS A C 1
ATOM 1458 O O . HIS A 1 180 ? 5.449 1.134 -2.634 1.00 93.62 180 HIS A O 1
ATOM 1464 N N . GLY A 1 181 ? 7.617 0.985 -3.155 1.00 94.06 181 GLY A N 1
ATOM 1465 C CA . GLY A 1 181 ? 8.083 1.761 -1.999 1.00 94.06 181 GLY A CA 1
ATOM 1466 C C . GLY A 1 181 ? 7.472 3.169 -1.917 1.00 94.06 181 GLY A C 1
ATOM 1467 O O . GLY A 1 181 ? 7.269 3.694 -0.823 1.00 94.06 181 GLY A O 1
ATOM 1468 N N . GLY A 1 182 ? 7.090 3.765 -3.050 1.00 95.31 182 GLY A N 1
ATOM 1469 C CA . GLY A 1 182 ? 6.325 5.012 -3.093 1.00 95.31 182 GLY A CA 1
ATOM 1470 C C . GLY A 1 182 ? 4.967 4.919 -2.390 1.00 95.31 182 GLY A C 1
ATOM 1471 O O . GLY A 1 182 ? 4.612 5.850 -1.668 1.00 95.31 182 GLY A O 1
ATOM 1472 N N . ILE A 1 183 ? 4.255 3.796 -2.530 1.00 95.50 183 ILE A N 1
ATOM 1473 C CA . ILE A 1 183 ? 2.942 3.546 -1.904 1.00 95.50 183 ILE A CA 1
ATOM 1474 C C . ILE A 1 183 ? 3.089 3.477 -0.385 1.00 95.50 183 ILE A C 1
ATOM 1476 O O . ILE A 1 183 ? 2.315 4.084 0.353 1.00 95.50 183 ILE A O 1
ATOM 1480 N N . HIS A 1 184 ? 4.120 2.771 0.085 1.00 96.62 184 HIS A N 1
ATOM 1481 C CA . HIS A 1 184 ? 4.466 2.676 1.504 1.00 96.62 184 HIS A CA 1
ATOM 1482 C C . HIS A 1 184 ? 4.648 4.054 2.139 1.00 96.62 184 HIS A C 1
ATOM 1484 O O . HIS A 1 184 ? 4.076 4.358 3.190 1.00 96.62 184 HIS A O 1
ATOM 1490 N N . LEU A 1 185 ? 5.417 4.908 1.465 1.00 97.31 185 LEU A N 1
ATOM 1491 C CA . LEU A 1 185 ? 5.639 6.286 1.884 1.00 97.31 185 LEU A CA 1
ATOM 1492 C C . LEU A 1 185 ? 4.370 7.138 1.769 1.00 97.31 185 LEU A C 1
ATOM 1494 O O . LEU A 1 185 ? 4.164 8.010 2.610 1.00 97.31 185 LEU A O 1
ATOM 1498 N N . TRP A 1 186 ? 3.517 6.865 0.775 1.00 97.62 186 TRP A N 1
ATOM 1499 C CA . TRP A 1 186 ? 2.246 7.560 0.599 1.00 97.62 186 TRP A CA 1
ATOM 1500 C C . TRP A 1 186 ? 1.266 7.278 1.721 1.00 97.62 186 TRP A C 1
ATOM 1502 O O . TRP A 1 186 ? 0.637 8.220 2.178 1.00 97.62 186 TRP A O 1
ATOM 1512 N N . VAL A 1 187 ? 1.156 6.038 2.207 1.00 97.94 187 VAL A N 1
ATOM 1513 C CA . VAL A 1 187 ? 0.303 5.725 3.367 1.00 97.94 187 VAL A CA 1
ATOM 1514 C C . VAL A 1 187 ? 0.891 6.301 4.661 1.00 97.94 187 VAL A C 1
ATOM 1516 O O . VAL A 1 187 ? 0.160 6.787 5.528 1.00 97.94 187 VAL A O 1
ATOM 1519 N N . GLY A 1 188 ? 2.220 6.284 4.788 1.00 97.50 188 GLY A N 1
ATOM 1520 C CA . GLY A 1 188 ? 2.917 6.864 5.929 1.00 97.50 188 GLY A CA 1
ATOM 1521 C C . GLY A 1 188 ? 2.751 6.053 7.217 1.00 97.50 188 GLY A C 1
ATOM 1522 O O . GLY A 1 188 ? 2.332 4.897 7.209 1.00 97.50 188 GLY A O 1
ATOM 1523 N N . GLY A 1 189 ? 3.125 6.649 8.352 1.00 96.75 189 GLY A N 1
ATOM 1524 C CA . GLY A 1 189 ? 3.069 5.971 9.651 1.00 96.75 189 GLY A CA 1
ATOM 1525 C C . GLY A 1 189 ? 3.835 4.646 9.637 1.00 96.75 189 GLY A C 1
ATOM 1526 O O . GLY A 1 189 ? 4.973 4.594 9.166 1.00 96.75 189 GLY A O 1
ATOM 1527 N N . GLN A 1 190 ? 3.219 3.563 10.110 1.00 95.81 190 GLN A N 1
ATOM 1528 C CA . GLN A 1 190 ? 3.866 2.243 10.133 1.00 95.81 190 GLN A CA 1
ATOM 1529 C C . GLN A 1 190 ? 4.175 1.692 8.732 1.00 95.81 190 GLN A C 1
ATOM 1531 O O . GLN A 1 190 ? 5.206 1.034 8.570 1.00 95.81 190 GLN A O 1
ATOM 1536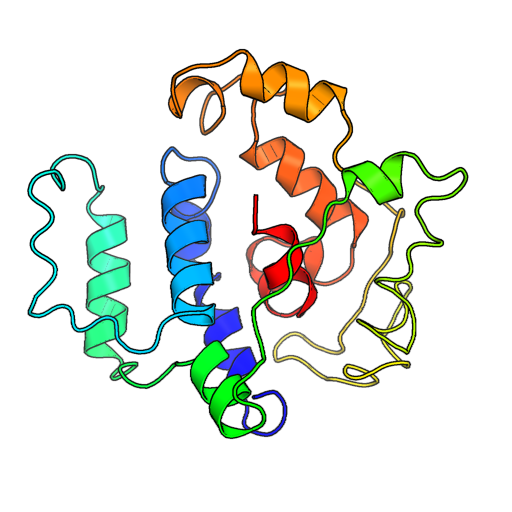 N N . MET A 1 191 ? 3.361 2.023 7.719 1.00 96.25 191 MET A N 1
ATOM 1537 C CA . MET A 1 191 ? 3.570 1.616 6.322 1.00 96.25 191 MET A CA 1
ATOM 1538 C C . MET A 1 191 ? 4.855 2.170 5.709 1.00 96.25 191 MET A C 1
ATOM 1540 O O . MET A 1 191 ? 5.394 1.542 4.804 1.00 96.25 191 MET A O 1
ATOM 1544 N N . SER A 1 192 ? 5.383 3.288 6.218 1.00 95.75 192 SER A N 1
ATOM 1545 C CA . SER A 1 192 ? 6.587 3.932 5.670 1.00 95.75 192 SER A CA 1
ATOM 1546 C C . SER A 1 192 ? 7.890 3.162 5.920 1.00 95.75 192 SER A C 1
ATOM 1548 O O . SER A 1 192 ? 8.872 3.358 5.204 1.00 95.75 192 SER A O 1
ATOM 1550 N N . GLY A 1 193 ? 7.923 2.291 6.930 1.00 93.12 193 GLY A N 1
ATOM 1551 C CA . GLY A 1 193 ? 9.109 1.520 7.284 1.00 93.12 193 GLY A CA 1
ATOM 1552 C C . GLY A 1 193 ? 9.020 0.092 6.769 1.00 93.12 193 GLY A C 1
ATOM 1553 O O . GLY A 1 193 ? 8.083 -0.625 7.103 1.00 93.12 193 GLY A O 1
ATOM 1554 N N . LEU A 1 194 ? 10.042 -0.366 6.040 1.00 90.00 194 LEU A N 1
ATOM 1555 C CA . LEU A 1 194 ? 10.105 -1.748 5.554 1.00 90.00 194 LEU A CA 1
ATOM 1556 C C . LEU A 1 194 ? 9.836 -2.801 6.649 1.00 90.00 194 LEU A C 1
ATOM 1558 O O . LEU A 1 194 ? 8.977 -3.634 6.421 1.00 90.00 194 LEU A O 1
ATOM 1562 N N . PRO A 1 195 ? 10.462 -2.778 7.847 1.00 90.81 195 PRO A N 1
ATOM 1563 C CA . PRO A 1 195 ? 10.189 -3.789 8.875 1.00 90.81 195 PRO A CA 1
ATOM 1564 C C . PRO A 1 195 ? 8.897 -3.525 9.668 1.00 90.81 195 PRO A C 1
ATOM 1566 O O . PRO A 1 195 ? 8.548 -4.291 10.565 1.00 90.81 195 PRO A O 1
ATOM 1569 N N . THR A 1 196 ? 8.224 -2.399 9.448 1.00 93.69 196 THR A N 1
ATOM 1570 C CA . THR A 1 196 ? 7.047 -2.004 10.233 1.00 93.69 196 THR A CA 1
ATOM 1571 C C . THR A 1 196 ? 5.760 -2.061 9.427 1.00 93.69 196 THR A C 1
ATOM 1573 O O . THR A 1 196 ? 4.692 -2.132 10.025 1.00 93.69 196 THR A O 1
ATOM 1576 N N . ALA A 1 197 ? 5.857 -2.077 8.098 1.00 94.50 197 ALA A N 1
ATOM 1577 C CA . ALA A 1 197 ? 4.723 -1.915 7.208 1.00 94.50 197 ALA A CA 1
ATOM 1578 C C . ALA A 1 197 ? 3.676 -3.015 7.370 1.00 94.50 197 ALA A C 1
ATOM 1580 O O . ALA A 1 197 ? 2.491 -2.717 7.443 1.00 94.50 197 ALA A O 1
ATOM 1581 N N . ALA A 1 198 ? 4.112 -4.263 7.547 1.00 92.19 198 ALA A N 1
ATOM 1582 C CA . ALA A 1 198 ? 3.209 -5.393 7.734 1.00 92.19 198 ALA A CA 1
ATOM 1583 C C . ALA A 1 198 ? 2.323 -5.301 8.995 1.00 92.19 198 ALA A C 1
ATOM 1585 O O . ALA A 1 198 ? 1.340 -6.034 9.097 1.00 92.19 198 ALA A O 1
ATOM 1586 N N . HIS A 1 199 ? 2.620 -4.406 9.949 1.00 92.69 199 HIS A N 1
ATOM 1587 C CA . HIS A 1 199 ? 1.740 -4.155 11.097 1.00 92.69 199 HIS A CA 1
ATOM 1588 C C . HIS A 1 199 ? 0.489 -3.333 10.739 1.00 92.69 199 HIS A C 1
ATOM 1590 O O . HIS A 1 199 ? -0.467 -3.346 11.511 1.00 92.69 199 HIS A O 1
ATOM 1596 N N . ASP A 1 200 ? 0.453 -2.669 9.578 1.00 95.00 200 ASP A N 1
ATOM 1597 C CA . ASP A 1 200 ? -0.764 -2.052 9.046 1.00 95.00 200 ASP A CA 1
ATOM 1598 C C . ASP A 1 200 ? -1.507 -3.058 8.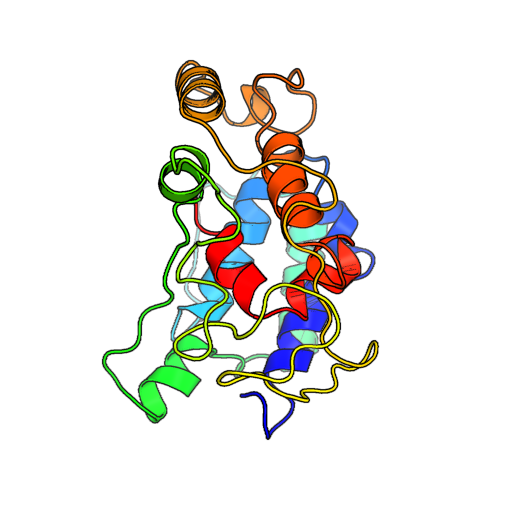136 1.00 95.00 200 ASP A C 1
ATOM 1600 O O . ASP A 1 200 ? -0.917 -3.553 7.175 1.00 95.00 200 ASP A O 1
ATOM 1604 N N . PRO A 1 201 ? -2.801 -3.356 8.358 1.00 91.38 201 PRO A N 1
ATOM 1605 C CA . PRO A 1 201 ? -3.573 -4.319 7.565 1.00 91.38 201 PRO A CA 1
ATOM 1606 C C . PRO A 1 201 ? -3.672 -3.965 6.089 1.00 91.38 201 PRO A C 1
ATOM 1608 O O . PRO A 1 201 ? -3.825 -4.862 5.255 1.00 91.38 201 PRO A O 1
ATOM 1611 N N . VAL A 1 202 ? -3.541 -2.677 5.756 1.00 93.00 202 VAL A N 1
ATOM 1612 C CA . VAL A 1 202 ? -3.536 -2.214 4.365 1.00 93.00 202 VAL A CA 1
ATOM 1613 C C . VAL A 1 202 ? -2.339 -2.761 3.576 1.00 93.00 202 VAL A C 1
ATOM 1615 O O . VAL A 1 202 ? -2.429 -2.872 2.355 1.00 93.00 202 VAL A O 1
ATOM 1618 N N . PHE A 1 203 ? -1.263 -3.190 4.256 1.00 92.25 203 PHE A N 1
ATOM 1619 C CA . PHE A 1 203 ? -0.088 -3.826 3.650 1.00 92.25 203 PHE A CA 1
ATOM 1620 C C . PHE A 1 203 ? -0.481 -4.958 2.698 1.00 92.25 203 PHE A C 1
ATOM 1622 O O . PHE A 1 203 ? -0.052 -4.999 1.546 1.00 92.25 203 PHE A O 1
ATOM 1629 N N . SER A 1 204 ? -1.369 -5.842 3.158 1.00 83.38 204 SER A N 1
ATOM 1630 C CA . SER A 1 204 ? -1.817 -6.999 2.380 1.00 83.38 204 SER A CA 1
ATOM 1631 C C . SER A 1 204 ? -2.472 -6.605 1.048 1.00 83.38 204 SER A C 1
ATOM 1633 O O . SER A 1 204 ? -2.255 -7.275 0.041 1.00 83.38 204 SER A O 1
ATOM 1635 N N . SER A 1 205 ? -3.185 -5.475 1.011 1.00 81.94 205 SER A N 1
ATOM 1636 C CA . SER A 1 205 ? -3.819 -4.944 -0.199 1.00 81.94 205 SER A CA 1
ATOM 1637 C C . SER A 1 205 ? -2.861 -4.161 -1.101 1.00 81.94 205 SER A C 1
ATOM 1639 O O . SER A 1 205 ? -3.096 -4.113 -2.305 1.00 81.94 205 SER A O 1
ATOM 1641 N N . THR A 1 206 ? -1.781 -3.580 -0.560 1.00 76.25 206 THR A N 1
ATOM 1642 C CA . THR A 1 206 ? -0.742 -2.876 -1.346 1.00 76.25 206 THR A CA 1
ATOM 1643 C C . THR A 1 206 ? 0.233 -3.808 -2.063 1.00 76.25 206 THR A C 1
ATOM 1645 O O . THR A 1 206 ? 0.823 -3.432 -3.070 1.00 76.25 206 THR A O 1
ATOM 1648 N N . THR A 1 207 ? 0.416 -5.019 -1.535 1.00 59.69 207 THR A N 1
ATOM 1649 C CA . THR A 1 207 ? 1.419 -5.985 -2.005 1.00 59.69 207 THR A CA 1
ATOM 1650 C C . THR A 1 207 ? 0.890 -6.907 -3.118 1.00 59.69 207 THR A C 1
ATOM 1652 O O . THR A 1 207 ? 1.665 -7.622 -3.753 1.00 59.69 207 THR A O 1
ATOM 1655 N N . LEU A 1 208 ? -0.424 -6.902 -3.370 1.00 54.97 208 LEU A N 1
ATOM 1656 C CA . LEU A 1 208 ? -1.079 -7.626 -4.463 1.00 54.97 208 LEU A CA 1
ATOM 1657 C C . LEU A 1 208 ? -0.988 -6.799 -5.762 1.00 54.97 208 LEU A C 1
ATOM 1659 O O . LEU A 1 208 ? -1.838 -5.945 -6.007 1.00 54.97 208 LEU A O 1
ATOM 1663 N N . LEU A 1 209 ? 0.034 -7.054 -6.583 1.00 47.62 209 LEU A N 1
ATOM 1664 C CA . LEU A 1 209 ? 0.124 -6.623 -7.988 1.00 47.62 209 LEU A CA 1
ATOM 1665 C C . LEU A 1 209 ? 0.160 -7.836 -8.916 1.00 47.62 209 LEU A C 1
ATOM 1667 O O . LEU A 1 209 ? 0.823 -8.836 -8.548 1.00 47.62 209 LEU A O 1
#

InterPro domains:
  IPR002227 Tyrosinase copper-binding domain [PF00264] (5-39)
  IPR002227 Tyrosinase copper-binding domain [PF00264] (76-143)
  IPR002227 Tyrosinase copper-binding domain [PF00264] (175-203)
  IPR008922 Di-copper centre-containing domain superfamily [G3DSA:1.10.1280.10] (2-65)
  IPR008922 Di-copper centre-containing domain superfamily [G3DSA:1.10.1280.10] (75-205)
  IPR008922 Di-copper centre-containing domain superfamily [SSF48056] (6-39)
  IPR008922 Di-copper centre-containing domain superfamily [SSF48056] (76-203)
  IPR050316 Tyrosinase and Hemocyanin [PTHR11474] (76-204)

Foldseek 3Di:
DQVVCLLLVLLQLLDDPNVVVCALDLCVLVSLVVSLCLQADPFPPVVPDPDVPPPPDDVVVVVSVVVCVVVVVRPSRNVVVVCVVPVPDDQAADPQQVLQPDPHSLPDPCCPLPHQHHLAAFRCGHPCHQRAHPVGGDGWHAQPFAGTDHPQLVVLLVVDDDSVCQDNPHPPSRPPSVNLLSVLVRSDDQSNDSSRNSSRVCSSNSSPD

Sequence (209 aa):
MLQNGEYDTFAQLHRGIVTTSAHGGPNFLGWHRVYLAMYVTETINMRYYHFPEMYFLTHNVFVTFAMLIHLGLDNYRFEEALRRIDGQVSLPYWDSILDNDMENPVNTILFSPAFFGNGDKQVTSGPFANWVTPIGPLTRNISGQGMLFNKEHIRMIMTRCRARDIIASAPLVFNLDIIHGGIHLWVGGQMSGLPTAAHDPVFSSTTLL